Protein AF-A0A2V9C4H8-F1 (afdb_monomer_lite)

pLDDT: mean 93.31, std 10.67, range [35.91, 98.88]

Structure (mmCIF, N/CA/C/O backbone):
data_AF-A0A2V9C4H8-F1
#
_entry.id   AF-A0A2V9C4H8-F1
#
loop_
_atom_site.group_PDB
_atom_site.id
_atom_site.type_symbol
_atom_site.label_atom_id
_atom_site.label_alt_id
_atom_site.label_comp_id
_atom_site.label_asym_id
_atom_site.label_entity_id
_atom_site.label_seq_id
_atom_site.pdbx_PDB_ins_code
_atom_site.Cartn_x
_atom_site.Cartn_y
_atom_site.Cartn_z
_atom_site.occupancy
_atom_site.B_iso_or_equiv
_atom_site.auth_seq_id
_atom_site.auth_comp_id
_atom_site.auth_asym_id
_atom_site.auth_atom_id
_atom_site.pdbx_PDB_model_num
ATOM 1 N N . MET A 1 1 ? 11.165 -14.295 26.964 1.00 35.91 1 MET A N 1
ATOM 2 C CA . MET A 1 1 ? 9.955 -13.444 26.893 1.00 35.91 1 MET A CA 1
ATOM 3 C C . MET A 1 1 ? 9.292 -13.669 25.547 1.00 35.91 1 MET A C 1
ATOM 5 O O . MET A 1 1 ? 9.814 -13.204 24.543 1.00 35.91 1 MET A O 1
ATOM 9 N N . GLY A 1 2 ? 8.219 -14.462 25.508 1.00 41.09 2 GLY A N 1
ATOM 10 C CA . GLY A 1 2 ? 7.452 -14.678 24.280 1.00 41.09 2 GLY A CA 1
ATOM 11 C C . GLY A 1 2 ? 6.786 -13.370 23.865 1.00 41.09 2 GLY A C 1
ATOM 12 O O . GLY A 1 2 ? 6.120 -12.737 24.679 1.00 41.09 2 GLY A O 1
ATOM 13 N N . LYS A 1 3 ? 7.020 -12.924 22.631 1.00 51.72 3 LYS A N 1
ATOM 14 C CA . LYS A 1 3 ? 6.389 -11.728 22.068 1.00 51.72 3 LYS A CA 1
ATOM 15 C C . LYS A 1 3 ? 4.892 -12.038 21.948 1.00 51.72 3 LYS A C 1
ATOM 17 O O . LYS A 1 3 ? 4.518 -12.836 21.094 1.00 51.72 3 LYS A O 1
ATOM 22 N N . THR A 1 4 ? 4.050 -11.487 22.825 1.00 55.41 4 THR A N 1
ATOM 23 C CA . THR A 1 4 ? 2.590 -11.599 22.688 1.00 55.41 4 THR A CA 1
ATOM 24 C C . THR A 1 4 ? 2.221 -11.101 21.295 1.00 55.41 4 THR A C 1
ATOM 26 O O . THR A 1 4 ? 2.579 -9.982 20.919 1.00 55.41 4 THR A O 1
ATOM 29 N N . MET A 1 5 ? 1.608 -11.967 20.490 1.00 68.88 5 MET A N 1
ATOM 30 C CA . MET A 1 5 ? 1.328 -11.690 19.086 1.00 68.88 5 MET A CA 1
ATOM 31 C C . MET A 1 5 ? 0.257 -10.597 19.006 1.00 68.88 5 MET A C 1
ATOM 33 O O . MET A 1 5 ? -0.912 -10.852 19.287 1.00 68.88 5 MET A O 1
ATOM 37 N N . ARG A 1 6 ? 0.671 -9.365 18.692 1.00 86.00 6 ARG A N 1
ATOM 38 C CA . ARG A 1 6 ? -0.241 -8.224 18.539 1.00 86.00 6 ARG A CA 1
ATOM 39 C C . ARG A 1 6 ? -0.955 -8.298 17.195 1.00 86.00 6 ARG A C 1
ATOM 41 O O . ARG A 1 6 ? -0.350 -8.661 16.186 1.00 86.00 6 ARG A O 1
ATOM 48 N N . VAL A 1 7 ? -2.233 -7.935 17.181 1.00 91.12 7 VAL A N 1
ATOM 49 C CA . VAL A 1 7 ? -3.044 -7.908 15.960 1.00 91.12 7 VAL A CA 1
ATOM 50 C C . VAL A 1 7 ? -2.622 -6.722 15.097 1.00 91.12 7 VAL A C 1
ATOM 52 O O . VAL A 1 7 ? -2.802 -5.573 15.490 1.00 91.12 7 VAL A O 1
ATOM 55 N N . GLU A 1 8 ? -2.089 -6.990 13.908 1.00 93.25 8 GLU A N 1
ATOM 56 C CA . GLU A 1 8 ? -1.758 -5.931 12.951 1.00 93.25 8 GLU A CA 1
ATOM 57 C C . GLU A 1 8 ? -3.034 -5.327 12.350 1.00 93.25 8 GLU A C 1
ATOM 59 O O . GLU A 1 8 ? -3.892 -6.057 11.845 1.00 93.25 8 GLU A O 1
ATOM 64 N N . LEU A 1 9 ? -3.164 -3.999 12.414 1.00 96.06 9 LEU A N 1
ATOM 65 C CA . LEU A 1 9 ? -4.329 -3.272 11.905 1.00 96.06 9 LEU A CA 1
ATOM 66 C C . LEU A 1 9 ? -4.108 -2.700 10.506 1.00 96.06 9 LEU A C 1
ATOM 68 O O . LEU A 1 9 ? -5.070 -2.568 9.746 1.00 96.06 9 LEU A O 1
ATOM 72 N N . LEU A 1 10 ? -2.86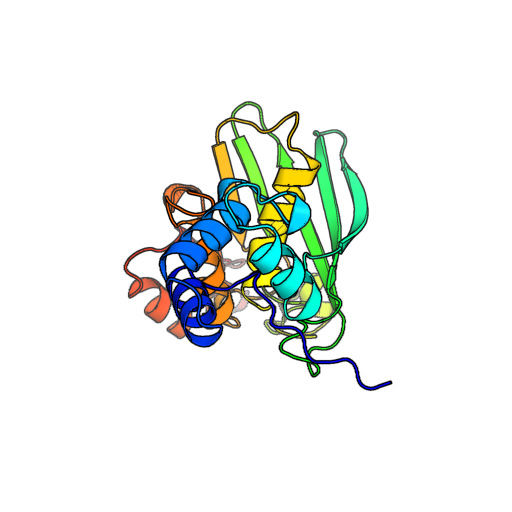7 -2.360 10.150 1.00 95.81 10 LEU A N 1
ATOM 73 C CA . LEU A 1 10 ? -2.562 -1.837 8.828 1.00 95.81 10 LEU A CA 1
ATOM 74 C C . LEU A 1 10 ? -2.749 -2.935 7.774 1.00 95.81 10 LEU A C 1
ATOM 76 O O . LEU A 1 10 ? -2.270 -4.056 7.920 1.00 95.81 10 LEU A O 1
ATOM 80 N N . GLY A 1 11 ? -3.443 -2.611 6.687 1.00 95.69 11 GLY A N 1
ATOM 81 C CA . GLY A 1 11 ? -3.797 -3.575 5.645 1.00 95.69 11 GLY A CA 1
ATOM 82 C C . GLY A 1 11 ? -5.172 -4.218 5.829 1.00 95.69 11 GLY A C 1
ATOM 83 O O . GLY A 1 11 ? -5.635 -4.884 4.908 1.00 95.69 11 GLY A O 1
ATOM 84 N N . LYS A 1 12 ? -5.846 -4.005 6.968 1.00 97.19 12 LYS A N 1
ATOM 85 C CA . LYS A 1 12 ? -7.221 -4.475 7.180 1.00 97.19 12 LYS A CA 1
ATOM 86 C C . LYS A 1 12 ? -8.239 -3.557 6.519 1.00 97.19 12 LYS A C 1
ATOM 88 O O . LYS A 1 12 ? -8.146 -2.330 6.618 1.00 97.19 12 LYS A O 1
ATOM 93 N N . SER A 1 13 ? -9.239 -4.168 5.896 1.00 97.00 13 SER A N 1
ATOM 94 C CA . SER A 1 13 ? -10.440 -3.509 5.389 1.00 97.00 13 SER A CA 1
ATOM 95 C C . SER A 1 13 ? -11.311 -2.955 6.521 1.00 97.00 13 SER A C 1
ATOM 97 O O . SER A 1 13 ? -11.206 -3.352 7.687 1.00 97.00 13 SER A O 1
ATOM 99 N N . GLY A 1 14 ? -12.231 -2.051 6.177 1.00 96.75 14 GLY A N 1
ATOM 100 C CA . GLY A 1 14 ? -13.204 -1.540 7.139 1.00 96.75 14 GLY A CA 1
ATOM 101 C C . GLY A 1 14 ? -14.086 -2.648 7.724 1.00 96.75 14 GLY A C 1
ATOM 102 O O . GLY A 1 14 ? -14.463 -2.576 8.888 1.00 96.75 14 GLY A O 1
ATOM 103 N N . GLU A 1 15 ? -14.405 -3.689 6.953 1.00 97.50 15 GLU A N 1
ATOM 104 C CA . GLU A 1 15 ? -15.170 -4.849 7.430 1.00 97.50 15 GLU A CA 1
ATOM 105 C C . GLU A 1 15 ? -14.384 -5.669 8.455 1.00 97.50 15 GLU A C 1
ATOM 107 O O . GLU A 1 15 ? -14.899 -5.943 9.539 1.00 97.50 15 GLU A O 1
ATOM 112 N N . GLU A 1 16 ? -13.114 -5.968 8.175 1.00 97.75 16 GLU A N 1
ATOM 113 C CA . GLU A 1 16 ? -12.240 -6.674 9.116 1.00 97.75 16 GLU A CA 1
ATOM 114 C C . GLU A 1 16 ? -12.047 -5.898 10.421 1.00 97.75 16 GLU A C 1
ATOM 116 O O . GLU A 1 16 ? -12.061 -6.493 11.497 1.00 97.75 16 GLU A O 1
ATOM 121 N N . LEU A 1 17 ? -11.900 -4.570 10.357 1.00 98.06 17 LEU A N 1
ATOM 122 C CA . LEU A 1 17 ? -11.774 -3.742 11.559 1.00 98.06 17 LEU A CA 1
ATOM 123 C C . LEU A 1 17 ? -13.082 -3.679 12.358 1.00 98.06 17 LEU A C 1
ATOM 125 O O . LEU A 1 17 ? -13.044 -3.688 13.588 1.00 98.06 17 LEU A O 1
ATOM 129 N N . ARG A 1 18 ? -14.248 -3.652 11.697 1.00 98.31 18 ARG A N 1
ATOM 130 C CA . ARG A 1 18 ? -15.552 -3.750 12.381 1.00 98.31 18 ARG A CA 1
ATOM 131 C C . ARG A 1 18 ? -15.703 -5.098 13.082 1.00 98.31 18 ARG A C 1
ATOM 133 O O . ARG A 1 18 ? -16.090 -5.124 14.249 1.00 98.31 18 ARG A O 1
ATOM 140 N N . ALA A 1 19 ? -15.366 -6.190 12.396 1.00 98.06 19 ALA A N 1
ATOM 141 C CA . ALA A 1 19 ? -15.400 -7.537 12.958 1.00 98.06 19 ALA A CA 1
ATOM 142 C C . ALA A 1 19 ? -14.436 -7.678 14.146 1.00 98.06 19 ALA A C 1
ATOM 144 O O . ALA A 1 19 ? -14.819 -8.214 15.187 1.00 98.06 19 ALA A O 1
ATOM 145 N N . LEU A 1 20 ? -13.227 -7.116 14.036 1.00 96.81 20 LEU A N 1
ATOM 146 C CA . LEU A 1 20 ? -12.265 -7.077 15.134 1.00 96.81 20 LEU A CA 1
ATOM 147 C C . LEU A 1 20 ? -12.852 -6.363 16.356 1.00 96.81 20 LEU A C 1
ATOM 149 O O . LEU A 1 20 ? -12.791 -6.907 17.452 1.00 96.81 20 LEU A O 1
ATOM 153 N N . MET A 1 21 ? -13.477 -5.194 16.189 1.00 97.38 21 MET A N 1
ATOM 154 C CA . MET A 1 21 ? -14.079 -4.486 17.326 1.00 97.38 21 MET A CA 1
ATOM 155 C C . MET A 1 21 ? -15.180 -5.305 18.000 1.00 97.38 21 MET A C 1
ATOM 157 O O . MET A 1 21 ? -15.188 -5.409 19.224 1.00 97.38 21 MET A O 1
ATOM 161 N N . VAL A 1 22 ? -16.045 -5.963 17.224 1.00 97.75 22 VAL A N 1
ATOM 162 C CA . VAL A 1 22 ? -17.068 -6.865 17.780 1.00 97.75 22 VAL A CA 1
ATOM 163 C C . VAL A 1 22 ? -16.427 -8.008 18.572 1.00 97.75 22 VAL A C 1
ATOM 165 O O . VAL A 1 22 ? -16.872 -8.295 19.681 1.00 97.75 22 VAL A O 1
ATOM 168 N N . SER A 1 23 ? -15.348 -8.613 18.064 1.00 95.50 23 SER A N 1
ATOM 169 C CA . SER A 1 23 ? -14.631 -9.689 18.769 1.00 95.50 23 SER A CA 1
ATOM 170 C C . SER A 1 23 ? -13.993 -9.238 20.090 1.00 95.50 23 SER A C 1
ATOM 172 O O . SER A 1 23 ? -13.822 -10.039 21.004 1.00 95.50 23 SER A O 1
ATOM 174 N N . LEU A 1 24 ? -13.693 -7.942 20.218 1.00 93.19 24 LEU A N 1
ATOM 175 C CA . LEU A 1 24 ? -13.182 -7.333 21.442 1.00 93.19 24 LEU A CA 1
ATOM 176 C C . LEU A 1 24 ? -14.313 -6.887 22.393 1.00 93.19 24 LEU A C 1
ATOM 178 O O . LEU A 1 24 ? -14.022 -6.362 23.464 1.00 93.19 24 LEU A O 1
ATOM 182 N N . GLY A 1 25 ? -15.589 -7.090 22.051 1.00 95.56 25 GLY A N 1
ATOM 183 C CA . GLY A 1 25 ? -16.733 -6.625 22.848 1.00 95.56 25 GLY A CA 1
ATOM 184 C C . GLY A 1 25 ? -17.071 -5.142 22.653 1.00 95.56 25 GLY A C 1
ATOM 185 O O . GLY A 1 25 ? -17.869 -4.581 23.402 1.00 95.56 25 GLY A O 1
ATOM 186 N N . GLU A 1 26 ? -16.484 -4.500 21.644 1.00 96.81 26 GLU A N 1
ATOM 187 C CA . GLU A 1 26 ? -16.752 -3.112 21.274 1.00 96.81 26 GLU A CA 1
ATOM 188 C C . GLU A 1 26 ? -17.852 -3.009 20.210 1.00 96.81 26 GLU A C 1
ATOM 190 O O . GLU A 1 26 ? -18.179 -3.952 19.485 1.00 96.81 26 GLU A O 1
ATOM 195 N N . ARG A 1 27 ? -18.434 -1.814 20.068 1.00 97.25 27 ARG A N 1
ATOM 196 C CA . ARG A 1 27 ? -19.422 -1.553 19.010 1.00 97.25 27 ARG A CA 1
ATOM 197 C C . ARG A 1 27 ? -18.744 -1.559 17.637 1.00 97.25 27 ARG A C 1
ATOM 199 O O . ARG A 1 27 ? -17.741 -0.876 17.443 1.00 97.25 27 ARG A O 1
ATOM 206 N N . ALA A 1 28 ? -19.360 -2.216 16.652 1.00 97.12 28 ALA A N 1
ATOM 207 C CA . ALA A 1 28 ? -18.814 -2.352 15.297 1.00 97.12 28 ALA A CA 1
ATOM 208 C C . ALA A 1 28 ? -18.361 -1.019 14.670 1.00 97.12 28 ALA A C 1
ATOM 210 O O . ALA A 1 28 ? -17.305 -0.964 14.048 1.00 97.12 28 ALA A O 1
ATOM 211 N N . TYR A 1 29 ? -19.098 0.083 14.873 1.00 96.62 29 TYR A N 1
ATOM 212 C CA . TYR A 1 29 ? -18.745 1.391 14.301 1.00 96.62 29 TYR A CA 1
ATOM 213 C C . TYR A 1 29 ? -17.369 1.918 14.752 1.00 96.62 29 TYR A C 1
ATOM 215 O O . TYR A 1 29 ? -16.770 2.718 14.034 1.00 96.62 29 TYR A O 1
ATOM 223 N N . ARG A 1 30 ? -16.825 1.452 15.889 1.00 97.25 30 ARG A N 1
ATOM 224 C CA . ARG A 1 30 ? -15.452 1.773 16.315 1.00 97.25 30 ARG A CA 1
ATOM 225 C C . ARG A 1 30 ? -14.420 1.302 15.288 1.00 97.25 30 ARG A C 1
ATOM 227 O O . ARG A 1 30 ? -13.421 1.978 15.076 1.00 97.25 30 ARG A O 1
ATOM 234 N N . GLY A 1 31 ? -14.702 0.216 14.566 1.00 97.31 31 GLY A N 1
ATOM 235 C CA . GLY A 1 31 ? -13.841 -0.271 13.489 1.00 97.31 31 GLY A CA 1
ATOM 236 C C . GLY A 1 31 ? -13.790 0.700 12.312 1.00 97.31 31 GLY A C 1
ATOM 237 O O . GLY A 1 31 ? -12.727 0.917 11.742 1.00 97.31 31 GLY A O 1
ATOM 238 N N . ALA A 1 32 ? -14.910 1.362 12.004 1.00 96.69 32 ALA A N 1
ATOM 239 C CA . ALA A 1 32 ? -14.950 2.412 10.987 1.00 96.69 32 ALA A CA 1
ATOM 240 C C . ALA A 1 32 ? -14.173 3.668 11.420 1.00 96.69 32 ALA A C 1
ATOM 242 O O . ALA A 1 32 ? -13.530 4.302 10.591 1.00 96.69 32 ALA A O 1
ATOM 243 N N . GLN A 1 33 ? -14.182 4.002 12.715 1.00 97.12 33 GLN A N 1
ATOM 244 C CA . GLN A 1 33 ? -13.376 5.105 13.249 1.00 97.12 33 GLN A CA 1
ATOM 245 C C . GLN A 1 33 ? -11.875 4.820 13.148 1.00 97.12 33 GLN A C 1
ATOM 247 O O . GLN A 1 33 ? -11.125 5.699 12.733 1.00 97.12 33 GLN A O 1
ATOM 252 N N . ILE A 1 34 ? -11.452 3.592 13.471 1.00 97.56 34 ILE A N 1
ATOM 253 C CA . ILE A 1 34 ? -10.060 3.152 13.294 1.00 97.56 34 ILE A CA 1
ATOM 254 C C . ILE A 1 34 ? -9.684 3.191 11.810 1.00 97.56 34 ILE A C 1
ATOM 256 O O . ILE A 1 34 ? -8.644 3.737 11.463 1.00 97.56 34 ILE A O 1
ATOM 260 N N . TYR A 1 35 ? -10.543 2.667 10.931 1.00 98.06 35 TYR A N 1
ATOM 261 C CA . TYR A 1 35 ? -10.319 2.683 9.484 1.00 98.06 35 TYR A CA 1
ATOM 262 C C . TYR A 1 35 ? -10.095 4.108 8.956 1.00 98.06 35 TYR A C 1
ATOM 264 O O . TYR A 1 35 ? -9.101 4.378 8.283 1.00 98.06 35 TYR A O 1
ATOM 272 N N . HIS A 1 36 ? -10.986 5.035 9.316 1.00 97.00 36 HIS A N 1
ATOM 273 C CA . HIS A 1 36 ? -10.881 6.437 8.920 1.00 97.00 36 HIS A CA 1
ATOM 274 C C . HIS A 1 36 ? -9.596 7.089 9.454 1.00 97.00 36 HIS A C 1
ATOM 276 O O . HIS A 1 36 ? -8.876 7.745 8.701 1.00 97.00 36 HIS A O 1
ATOM 282 N N . ALA A 1 37 ? -9.263 6.853 10.727 1.00 97.06 37 ALA A N 1
ATOM 283 C CA . ALA A 1 37 ? -8.046 7.383 11.332 1.00 97.06 37 ALA A CA 1
ATOM 284 C C . ALA A 1 37 ? -6.780 6.880 10.618 1.00 97.06 37 ALA A C 1
ATOM 286 O O . ALA A 1 37 ? -5.882 7.669 10.326 1.00 97.06 37 ALA A O 1
ATOM 287 N N . LEU A 1 38 ? -6.718 5.587 10.286 1.00 97.25 38 LEU A N 1
ATOM 288 C CA . LEU A 1 38 ? -5.565 4.981 9.618 1.00 97.25 38 LEU A CA 1
ATOM 289 C C . LEU A 1 38 ? -5.365 5.506 8.194 1.00 97.25 38 LEU A C 1
ATOM 291 O O . LEU A 1 38 ? -4.251 5.879 7.828 1.00 97.25 38 LEU A O 1
ATOM 295 N N . TYR A 1 39 ? -6.423 5.508 7.384 1.00 97.88 39 TYR A N 1
ATOM 296 C CA . TYR A 1 39 ? -6.281 5.676 5.936 1.00 97.88 39 TYR A CA 1
ATOM 297 C C . TYR A 1 39 ? -6.619 7.089 5.451 1.00 97.88 39 TYR A C 1
ATOM 299 O O . TYR A 1 39 ? -5.888 7.624 4.620 1.00 97.88 39 TYR A O 1
ATOM 307 N N . ALA A 1 40 ? -7.661 7.724 5.994 1.00 95.12 40 ALA A N 1
ATOM 308 C CA . ALA A 1 40 ? -8.037 9.082 5.600 1.00 95.12 40 ALA A CA 1
ATOM 309 C C . ALA A 1 40 ? -7.190 10.133 6.335 1.00 95.12 40 ALA A C 1
ATOM 311 O O . ALA A 1 40 ? -6.608 11.027 5.717 1.00 95.12 40 ALA A O 1
ATOM 312 N N . GLU A 1 41 ? -7.071 10.004 7.660 1.00 95.56 41 GLU A N 1
ATOM 313 C CA . GLU A 1 41 ? -6.354 10.983 8.491 1.00 95.56 41 GLU A CA 1
ATOM 314 C C . GLU A 1 41 ? -4.839 10.716 8.574 1.00 95.56 41 GLU A C 1
ATOM 316 O O . GLU A 1 41 ? -4.073 11.632 8.900 1.00 95.56 41 GLU A O 1
ATOM 321 N N . ARG A 1 42 ? -4.402 9.488 8.245 1.00 96.25 42 ARG A N 1
ATOM 322 C CA . ARG A 1 42 ? -3.012 9.005 8.372 1.00 96.25 42 ARG A CA 1
ATOM 323 C C . ARG A 1 42 ? -2.480 9.103 9.806 1.00 96.25 42 ARG A C 1
ATOM 325 O O . ARG A 1 42 ? -1.389 9.611 10.054 1.00 96.25 42 ARG A O 1
ATOM 332 N N . ARG A 1 43 ? -3.273 8.634 10.770 1.00 96.12 43 ARG A N 1
ATOM 333 C CA . ARG A 1 43 ? -2.907 8.537 12.188 1.00 96.12 43 ARG A CA 1
ATOM 334 C C . ARG A 1 43 ? -2.439 7.127 12.513 1.00 96.12 43 ARG A C 1
ATOM 336 O O . ARG A 1 43 ? -3.208 6.176 12.423 1.00 96.12 43 ARG A O 1
ATOM 343 N N . PHE A 1 44 ? -1.187 7.014 12.943 1.00 95.44 44 PHE A N 1
ATOM 344 C CA . PHE A 1 44 ? -0.532 5.725 13.210 1.00 95.44 44 PHE A CA 1
ATOM 345 C C . PHE A 1 44 ? -0.208 5.498 14.689 1.00 95.44 44 PHE A C 1
ATOM 347 O O . PHE A 1 44 ? 0.373 4.480 15.050 1.00 95.44 44 PHE A O 1
ATOM 354 N N . ASP A 1 45 ? -0.611 6.435 15.545 1.00 95.31 45 ASP A N 1
ATOM 355 C CA . ASP A 1 45 ? -0.532 6.325 16.995 1.00 95.31 45 ASP A CA 1
ATOM 356 C C . ASP A 1 45 ? -1.950 6.337 17.576 1.00 95.31 45 ASP A C 1
ATOM 358 O O . ASP A 1 45 ? -2.695 7.311 17.411 1.00 95.31 45 ASP A O 1
ATOM 362 N N . PHE A 1 46 ? -2.315 5.265 18.284 1.00 95.75 46 PHE A N 1
ATOM 363 C CA . PHE A 1 46 ? -3.608 5.136 18.954 1.00 95.75 46 PHE A CA 1
ATOM 364 C C . PHE A 1 46 ? -3.907 6.303 19.893 1.00 95.75 46 PHE A C 1
ATOM 366 O O . PHE A 1 46 ? -5.069 6.689 20.019 1.00 95.75 46 PHE A O 1
ATOM 373 N N . THR A 1 47 ? -2.895 6.904 20.528 1.00 93.19 47 THR A N 1
ATOM 374 C CA . THR A 1 47 ? -3.099 8.033 21.445 1.00 93.19 47 THR A CA 1
ATOM 375 C C . THR A 1 47 ? -3.706 9.247 20.735 1.00 93.19 47 THR A C 1
ATOM 377 O O . THR A 1 47 ? -4.486 9.979 21.346 1.00 93.19 47 THR A O 1
ATOM 380 N N . THR A 1 48 ? -3.452 9.401 19.434 1.00 93.62 48 THR A N 1
ATOM 381 C CA . THR A 1 48 ? -3.926 10.524 18.611 1.00 93.62 48 THR A CA 1
ATOM 382 C C . THR A 1 48 ? -5.345 10.335 18.057 1.00 93.62 48 THR A C 1
ATOM 384 O O . THR A 1 48 ? -5.923 11.270 17.504 1.00 93.62 48 THR A O 1
ATOM 387 N N . MET A 1 49 ? -5.950 9.155 18.237 1.00 95.56 49 MET A N 1
ATOM 388 C CA . MET A 1 49 ? -7.305 8.836 17.769 1.00 95.56 49 MET A CA 1
ATOM 389 C C . MET A 1 49 ? -8.364 9.306 18.780 1.00 95.56 49 MET A C 1
ATOM 391 O O . MET A 1 49 ? -8.980 8.508 19.486 1.00 95.56 49 MET A O 1
ATOM 395 N N . SER A 1 50 ? -8.559 10.623 18.895 1.00 91.25 50 SER A N 1
ATOM 396 C CA . SER A 1 50 ? -9.407 11.253 19.928 1.00 91.25 50 SER A CA 1
ATOM 397 C C . SER A 1 50 ? -10.893 10.871 19.873 1.00 91.25 50 SER A C 1
ATOM 399 O O . SER A 1 50 ? -11.606 11.017 20.864 1.00 91.25 50 SER A O 1
ATOM 401 N N . ASN A 1 51 ? -11.362 10.342 18.742 1.00 91.19 51 ASN A N 1
ATOM 402 C CA . ASN A 1 51 ? -12.713 9.808 18.573 1.00 91.19 51 ASN A CA 1
ATOM 403 C C . ASN A 1 51 ? -12.920 8.431 19.243 1.00 91.19 51 ASN A C 1
ATOM 405 O O . ASN A 1 51 ? -14.063 7.967 19.332 1.00 91.19 51 ASN A O 1
ATOM 409 N N . LEU A 1 52 ? -11.852 7.792 19.741 1.00 95.19 52 LEU A N 1
ATOM 410 C CA . LEU A 1 52 ? -11.889 6.542 20.501 1.00 95.19 52 LEU A CA 1
ATOM 411 C C . LEU A 1 52 ? -11.820 6.799 22.023 1.00 95.19 52 LEU A C 1
ATOM 413 O O . LEU A 1 52 ? -11.006 7.610 22.481 1.00 95.19 52 LEU A O 1
ATOM 417 N N . PRO A 1 53 ? -12.610 6.077 22.846 1.00 95.38 53 PRO A N 1
ATOM 418 C CA . PRO A 1 53 ? -12.517 6.159 24.302 1.00 95.38 53 PRO A CA 1
ATOM 419 C C . PRO A 1 53 ? -11.103 5.851 24.807 1.00 95.38 53 PRO A C 1
ATOM 421 O O . PRO A 1 53 ? -10.398 5.018 24.238 1.00 95.38 53 PRO A O 1
ATOM 424 N N . ALA A 1 54 ? -10.693 6.482 25.912 1.00 95.75 54 ALA A N 1
ATOM 425 C CA . ALA A 1 54 ? -9.360 6.280 26.492 1.00 95.75 54 ALA A CA 1
ATOM 426 C C . ALA A 1 54 ? -9.071 4.803 26.822 1.00 95.75 54 ALA A C 1
ATOM 428 O O . ALA A 1 54 ? -7.986 4.314 26.514 1.00 95.75 54 ALA A O 1
ATOM 429 N N . ALA A 1 55 ? -10.061 4.082 27.361 1.00 95.56 55 ALA A N 1
ATOM 430 C CA . ALA A 1 55 ? -9.947 2.652 27.651 1.00 95.56 55 ALA A CA 1
ATOM 431 C C . ALA A 1 55 ? -9.671 1.817 26.386 1.00 95.56 55 ALA A C 1
ATOM 433 O O . ALA A 1 55 ? -8.797 0.953 26.395 1.00 95.56 55 ALA A O 1
ATOM 434 N N . LEU A 1 56 ? -10.350 2.125 25.274 1.00 95.75 56 LEU A N 1
ATOM 435 C CA . LEU A 1 56 ? -10.141 1.435 24.001 1.00 95.75 56 LEU A CA 1
ATOM 436 C C . LEU A 1 56 ? -8.758 1.741 23.412 1.00 95.75 56 LEU A C 1
ATOM 438 O O . LEU A 1 56 ? -8.075 0.826 22.962 1.00 95.75 56 LEU A O 1
ATOM 442 N N . ARG A 1 57 ? -8.302 3.001 23.463 1.00 96.50 57 ARG A N 1
ATOM 443 C CA . ARG A 1 57 ? -6.943 3.370 23.021 1.00 96.50 57 ARG A CA 1
ATOM 444 C C . ARG A 1 57 ? -5.865 2.609 23.798 1.00 96.50 57 ARG A C 1
ATOM 446 O O . ARG A 1 57 ? -4.940 2.082 23.188 1.00 96.50 57 ARG A O 1
ATOM 453 N N . ALA A 1 58 ? -6.008 2.515 25.122 1.00 95.00 58 ALA A N 1
ATOM 454 C CA . ALA A 1 58 ? -5.079 1.774 25.975 1.00 95.00 58 ALA A CA 1
ATOM 455 C C . ALA A 1 58 ? -5.062 0.275 25.640 1.00 95.00 58 ALA A C 1
ATOM 457 O O . ALA A 1 58 ? -3.993 -0.320 25.517 1.00 95.00 58 ALA A O 1
ATOM 458 N N . ARG A 1 59 ? -6.240 -0.321 25.420 1.00 94.88 59 ARG A N 1
ATOM 459 C CA . ARG A 1 59 ? -6.355 -1.726 25.021 1.00 94.88 59 ARG A CA 1
ATOM 460 C C . ARG A 1 59 ? -5.710 -1.999 23.663 1.00 94.88 59 ARG A C 1
ATOM 462 O O . ARG A 1 59 ? -4.926 -2.934 23.539 1.00 94.88 59 ARG A O 1
ATOM 469 N N . LEU A 1 60 ? -5.983 -1.162 22.660 1.00 95.44 60 LEU A N 1
ATOM 470 C CA . LEU A 1 60 ? -5.378 -1.288 21.331 1.00 95.44 60 LEU A CA 1
ATOM 471 C C . LEU A 1 60 ? -3.852 -1.158 21.382 1.00 95.44 60 LEU A C 1
ATOM 473 O O . LEU A 1 60 ? -3.163 -1.920 20.715 1.00 95.44 60 LEU A O 1
ATOM 477 N N . ALA A 1 61 ? -3.309 -0.265 22.213 1.00 93.50 61 ALA A N 1
ATOM 478 C CA . ALA A 1 61 ? -1.862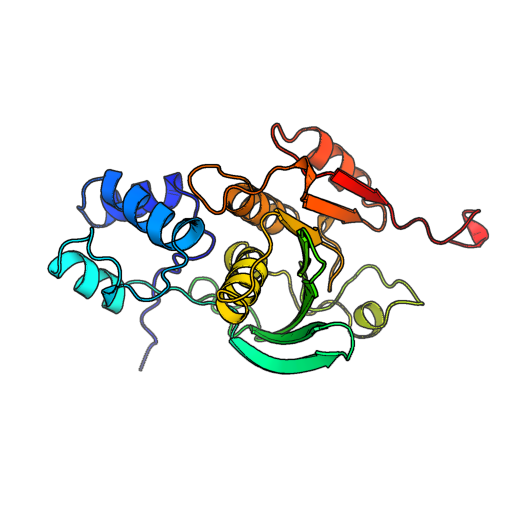 -0.144 22.388 1.00 93.50 61 ALA A CA 1
ATOM 479 C C . ALA A 1 61 ? -1.210 -1.423 22.958 1.00 93.50 61 ALA A C 1
ATOM 481 O O . ALA A 1 61 ? -0.058 -1.726 22.629 1.00 93.50 61 ALA A O 1
ATOM 482 N N . ALA A 1 62 ? -1.944 -2.180 23.782 1.00 92.38 62 ALA A N 1
ATOM 483 C CA . ALA A 1 62 ? -1.485 -3.441 24.359 1.00 92.38 62 ALA A CA 1
ATOM 484 C C . ALA A 1 62 ? -1.665 -4.641 23.407 1.00 92.38 62 ALA A C 1
ATOM 486 O O . ALA A 1 62 ? -0.768 -5.477 23.295 1.00 92.38 62 ALA A O 1
ATOM 487 N N . GLU A 1 63 ? -2.804 -4.726 22.717 1.00 92.75 63 GLU A N 1
ATOM 488 C CA . GLU A 1 63 ? -3.231 -5.926 21.977 1.00 92.75 63 GLU A CA 1
ATOM 489 C C . GLU A 1 63 ? -3.022 -5.832 20.455 1.00 92.75 63 GLU A C 1
ATOM 491 O O . GLU A 1 63 ? -3.009 -6.855 19.769 1.00 92.75 63 GLU A O 1
ATOM 496 N N . ALA A 1 64 ? -2.833 -4.629 19.907 1.00 94.00 64 ALA A N 1
ATOM 497 C CA . ALA A 1 64 ? -2.746 -4.381 18.471 1.00 94.00 64 ALA A CA 1
ATOM 498 C C . ALA A 1 64 ? -1.478 -3.605 18.074 1.00 94.00 64 ALA A C 1
ATOM 500 O O . ALA A 1 64 ? -0.776 -3.016 18.899 1.00 94.00 64 ALA A O 1
ATOM 501 N N . SER A 1 65 ? -1.162 -3.625 16.781 1.00 93.38 65 SER A N 1
ATOM 502 C CA . SER A 1 65 ? -0.062 -2.869 16.185 1.00 93.38 65 SER A CA 1
ATOM 503 C C . SER A 1 65 ? -0.493 -2.162 14.906 1.00 93.38 65 SER A C 1
ATOM 505 O O . SER A 1 65 ? -1.401 -2.606 14.207 1.00 93.38 65 SER A O 1
ATOM 507 N N . ILE A 1 66 ? 0.185 -1.051 14.620 1.00 94.44 66 ILE A N 1
ATOM 508 C CA . ILE A 1 66 ? 0.161 -0.363 13.331 1.00 94.44 66 ILE A CA 1
ATOM 509 C C . ILE A 1 66 ? 1.614 -0.308 12.870 1.00 94.44 66 ILE A C 1
ATOM 511 O O . ILE A 1 66 ? 2.396 0.505 13.365 1.00 94.44 66 ILE A O 1
ATOM 515 N N . THR A 1 67 ? 1.997 -1.212 11.974 1.00 92.88 67 THR A N 1
ATOM 516 C CA . THR A 1 67 ? 3.399 -1.368 11.564 1.00 92.88 67 THR A CA 1
ATOM 517 C C . THR A 1 67 ? 3.606 -0.809 10.161 1.00 92.88 67 THR A C 1
ATOM 519 O O . THR A 1 67 ? 3.315 -1.470 9.166 1.00 92.88 67 THR A O 1
ATOM 522 N N . LEU A 1 68 ? 4.120 0.419 10.071 1.00 94.81 68 LEU A N 1
ATOM 523 C CA . LEU A 1 68 ? 4.501 1.033 8.798 1.00 94.81 68 LEU A CA 1
ATOM 524 C C . LEU A 1 68 ? 5.884 0.553 8.325 1.00 94.81 68 LEU A C 1
ATOM 526 O O . LEU A 1 68 ? 6.755 0.290 9.159 1.00 94.81 68 LEU A O 1
ATOM 530 N N . PRO A 1 69 ? 6.141 0.534 7.001 1.00 96.19 69 PRO A N 1
ATOM 531 C CA . PRO A 1 69 ? 7.499 0.456 6.475 1.00 96.19 69 PRO A CA 1
ATOM 532 C C . PRO A 1 69 ? 8.377 1.567 7.065 1.00 96.19 69 PRO A C 1
ATOM 534 O O . PRO A 1 69 ? 8.033 2.750 7.005 1.00 96.19 69 PRO A O 1
ATOM 537 N N . ARG A 1 70 ? 9.531 1.208 7.631 1.00 96.81 70 ARG A N 1
ATOM 538 C CA . ARG A 1 70 ? 10.410 2.176 8.292 1.00 96.81 70 ARG A CA 1
ATOM 539 C C . ARG A 1 70 ? 11.384 2.781 7.292 1.00 96.81 70 ARG A C 1
ATOM 541 O O . ARG A 1 70 ? 12.159 2.058 6.671 1.00 96.81 70 ARG A O 1
ATOM 548 N N . ILE A 1 71 ? 11.414 4.109 7.181 1.00 98.06 71 ILE A N 1
ATOM 549 C CA . ILE A 1 71 ? 12.417 4.796 6.359 1.00 98.06 71 ILE A CA 1
ATOM 550 C C . ILE A 1 71 ? 13.800 4.598 6.984 1.00 98.06 71 ILE A C 1
ATOM 552 O O . ILE A 1 71 ? 14.072 5.078 8.083 1.00 98.06 71 ILE A O 1
ATOM 556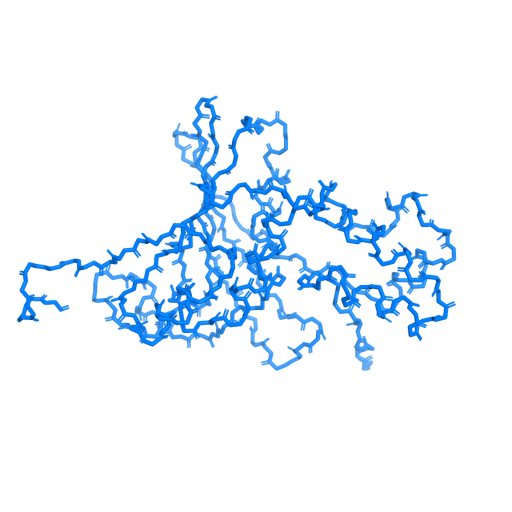 N N . THR A 1 72 ? 14.684 3.904 6.272 1.00 98.12 72 THR A N 1
ATOM 557 C CA . THR A 1 72 ? 16.088 3.735 6.676 1.00 98.12 72 THR A CA 1
ATOM 558 C C . THR A 1 72 ? 16.991 4.778 6.038 1.00 98.12 72 THR A C 1
ATOM 560 O O . THR A 1 72 ? 17.920 5.257 6.684 1.00 98.12 72 THR A O 1
ATOM 563 N N . LYS A 1 73 ? 16.718 5.151 4.782 1.00 98.38 73 LYS A N 1
ATOM 564 C CA . LYS A 1 73 ? 17.451 6.184 4.044 1.00 98.38 73 LYS A CA 1
ATOM 565 C C . LYS A 1 73 ? 16.513 6.962 3.127 1.00 98.38 73 LYS A C 1
ATOM 567 O O . LYS A 1 73 ? 15.547 6.404 2.603 1.00 98.38 73 LYS A O 1
ATOM 572 N N . ARG A 1 74 ? 16.840 8.239 2.918 1.00 98.62 74 ARG A N 1
ATOM 573 C CA . ARG A 1 74 ? 16.237 9.126 1.916 1.00 98.62 74 ARG A CA 1
ATOM 574 C C . ARG A 1 74 ? 17.327 9.563 0.945 1.00 98.62 74 ARG A C 1
ATOM 576 O O . ARG A 1 74 ? 18.404 9.963 1.378 1.00 98.62 74 ARG A O 1
ATOM 583 N N . TYR A 1 75 ? 17.038 9.493 -0.345 1.00 98.38 75 TYR A N 1
ATOM 584 C CA . TYR A 1 75 ? 17.904 9.975 -1.414 1.00 98.38 75 TYR A CA 1
ATOM 585 C C . TYR A 1 75 ? 17.160 11.084 -2.151 1.00 98.38 75 TYR A C 1
ATOM 587 O O . TYR A 1 75 ? 16.152 10.817 -2.806 1.00 98.38 75 TYR A O 1
ATOM 595 N N . HIS A 1 76 ? 17.631 12.320 -2.005 1.00 98.25 76 HIS A N 1
ATOM 596 C CA . HIS A 1 76 ? 17.019 13.494 -2.621 1.00 98.25 76 HIS A CA 1
ATOM 597 C C . HIS A 1 76 ? 17.640 13.761 -3.994 1.00 98.25 76 HIS A C 1
ATOM 599 O O . HIS A 1 76 ? 18.863 13.782 -4.129 1.00 98.25 76 HIS A O 1
ATOM 605 N N . SER A 1 77 ? 16.786 13.969 -4.991 1.00 98.06 77 SER A N 1
ATOM 606 C CA . SER A 1 77 ? 17.151 14.423 -6.332 1.00 98.06 77 SER A CA 1
ATOM 607 C C . SER A 1 77 ? 17.032 15.948 -6.438 1.00 98.06 77 SER A C 1
ATOM 609 O O . SER A 1 77 ? 16.332 16.588 -5.649 1.00 98.06 77 SER A O 1
ATOM 611 N N . THR A 1 78 ? 17.695 16.539 -7.432 1.00 97.56 78 THR A N 1
ATOM 612 C CA . THR A 1 78 ? 17.628 17.981 -7.725 1.00 97.56 78 THR A CA 1
ATOM 613 C C . THR A 1 78 ? 16.269 18.418 -8.274 1.00 97.56 78 THR A C 1
ATOM 615 O O . THR A 1 78 ? 15.897 19.576 -8.110 1.00 97.56 78 THR A O 1
ATOM 618 N N . ASP A 1 79 ? 15.504 17.500 -8.869 1.00 96.50 79 ASP A N 1
ATOM 619 C CA . ASP A 1 79 ? 14.133 17.728 -9.354 1.00 96.50 79 ASP A CA 1
ATOM 620 C C . ASP A 1 79 ? 13.064 17.645 -8.245 1.00 96.50 79 ASP A C 1
ATOM 622 O O . ASP A 1 79 ? 11.869 17.761 -8.506 1.00 96.50 79 ASP A O 1
ATOM 626 N N . GLY A 1 80 ? 13.486 17.448 -6.992 1.00 96.62 80 GLY A N 1
ATOM 627 C CA . GLY A 1 80 ? 12.602 17.313 -5.838 1.00 96.62 80 GLY A CA 1
ATOM 628 C C . GLY A 1 80 ? 12.116 15.887 -5.575 1.00 96.62 80 GLY A C 1
ATOM 629 O O . GLY A 1 80 ? 11.503 15.657 -4.527 1.00 96.62 80 GLY A O 1
ATOM 630 N N . SER A 1 81 ? 12.412 14.925 -6.457 1.00 98.31 81 SER A N 1
ATOM 631 C CA . SER A 1 81 ? 12.111 13.514 -6.220 1.00 98.31 81 SER A CA 1
ATOM 632 C C . SER A 1 81 ? 12.852 12.993 -4.993 1.00 98.31 81 SER A C 1
ATOM 634 O O . SER A 1 81 ? 14.000 13.356 -4.720 1.00 98.31 81 SER A O 1
ATOM 636 N N . VAL A 1 82 ? 12.199 12.104 -4.250 1.00 98.62 82 VAL A N 1
ATOM 637 C CA . VAL A 1 82 ? 12.779 11.436 -3.087 1.00 98.62 82 VAL A CA 1
ATOM 638 C C . VAL A 1 82 ? 12.634 9.939 -3.263 1.00 98.62 82 VAL A C 1
ATOM 640 O O . VAL A 1 82 ? 11.525 9.412 -3.346 1.00 98.62 82 VAL A O 1
ATOM 643 N N . ARG A 1 83 ? 13.764 9.237 -3.293 1.00 98.69 83 ARG A N 1
ATOM 644 C CA . ARG A 1 83 ? 13.792 7.779 -3.224 1.00 98.69 83 ARG A CA 1
ATOM 645 C C . ARG A 1 83 ? 14.005 7.345 -1.781 1.00 98.69 83 ARG A C 1
ATOM 647 O O . ARG A 1 83 ? 14.949 7.775 -1.120 1.00 98.69 83 ARG A O 1
ATOM 654 N N . TYR A 1 84 ? 13.131 6.476 -1.305 1.00 98.75 84 TYR A N 1
ATOM 655 C CA . TYR A 1 84 ? 13.133 5.921 0.037 1.00 98.75 84 TYR A CA 1
ATOM 656 C C . TYR A 1 84 ? 13.644 4.488 0.006 1.00 98.75 84 TYR A C 1
ATOM 658 O O . TYR A 1 84 ? 13.147 3.677 -0.772 1.00 98.75 84 TYR A O 1
ATOM 666 N N . LEU A 1 85 ? 14.585 4.169 0.896 1.00 98.44 85 LEU A N 1
ATOM 667 C CA . LEU A 1 85 ? 14.882 2.787 1.261 1.00 98.44 85 LEU A CA 1
ATOM 668 C C . LEU A 1 85 ? 14.074 2.444 2.511 1.00 98.44 85 LEU A C 1
ATOM 670 O O . LEU A 1 85 ? 14.313 3.010 3.586 1.00 98.44 85 LEU A O 1
ATOM 674 N N . LEU A 1 86 ? 13.121 1.530 2.374 1.00 98.25 86 LEU A N 1
ATOM 675 C CA . LEU A 1 86 ? 12.202 1.153 3.440 1.00 98.25 86 LEU A CA 1
ATOM 676 C C . LEU A 1 86 ? 12.549 -0.236 3.972 1.00 98.25 86 LEU A C 1
ATOM 678 O O . LEU A 1 86 ? 12.622 -1.195 3.206 1.00 98.25 86 LEU A O 1
ATOM 682 N N . ALA A 1 87 ? 12.734 -0.342 5.285 1.00 96.50 87 ALA A N 1
ATOM 683 C CA . ALA A 1 87 ? 12.854 -1.618 5.973 1.00 96.50 87 ALA A CA 1
ATOM 684 C C . ALA A 1 87 ? 11.471 -2.159 6.337 1.00 96.50 87 ALA A C 1
ATOM 686 O O . ALA A 1 87 ? 10.610 -1.438 6.850 1.00 96.50 87 ALA A O 1
ATOM 687 N N . LEU A 1 88 ? 11.301 -3.455 6.102 1.00 93.31 88 LEU A N 1
ATOM 688 C CA . LEU A 1 88 ? 10.123 -4.229 6.443 1.00 93.31 88 LEU A CA 1
ATOM 689 C C . LEU A 1 88 ? 10.517 -5.245 7.508 1.00 93.31 88 LEU A C 1
ATOM 691 O O . LEU A 1 88 ? 11.238 -6.201 7.226 1.00 93.31 88 LEU A O 1
ATOM 695 N N . GLU A 1 89 ? 10.052 -5.039 8.733 1.00 78.00 89 GLU A N 1
ATOM 696 C CA . GLU A 1 89 ? 10.457 -5.851 9.890 1.00 78.00 89 GLU A CA 1
ATOM 697 C C . GLU A 1 89 ? 9.671 -7.179 10.000 1.00 78.00 89 GLU A C 1
ATOM 699 O O . GLU A 1 89 ? 9.928 -7.971 10.903 1.00 78.00 89 GLU A O 1
ATOM 704 N N . GLY A 1 90 ? 8.763 -7.440 9.046 1.00 63.50 90 GLY A N 1
ATOM 705 C CA . GLY A 1 90 ? 7.806 -8.551 9.046 1.00 63.50 90 GLY A CA 1
ATOM 706 C C . GLY A 1 90 ? 6.505 -8.150 9.749 1.00 63.50 90 GLY A C 1
ATOM 707 O O . GLY A 1 90 ? 6.530 -7.540 10.818 1.00 63.50 90 GLY A O 1
ATOM 708 N N . ALA A 1 91 ? 5.346 -8.446 9.151 1.00 54.41 91 ALA A N 1
ATOM 709 C CA . ALA A 1 91 ? 4.061 -8.142 9.782 1.00 54.41 91 ALA A CA 1
ATOM 710 C C . ALA A 1 91 ? 3.932 -8.909 11.111 1.00 54.41 91 ALA A C 1
ATOM 712 O O . ALA A 1 91 ? 4.221 -10.105 11.160 1.00 54.41 91 ALA A O 1
ATOM 713 N N . ALA A 1 92 ? 3.451 -8.260 12.179 1.00 49.72 92 ALA A N 1
ATOM 714 C CA . ALA A 1 92 ? 3.248 -8.912 13.482 1.00 49.72 92 ALA A CA 1
ATOM 715 C C . ALA A 1 92 ? 2.318 -10.143 13.399 1.00 49.72 92 ALA A C 1
ATOM 717 O O . ALA A 1 92 ? 2.425 -11.062 14.209 1.00 49.72 92 ALA A O 1
ATOM 718 N N . SER A 1 93 ? 1.451 -10.174 12.382 1.00 44.44 93 SER A N 1
ATOM 719 C CA . SER A 1 93 ? 0.539 -11.265 12.033 1.00 44.44 93 SER A CA 1
ATOM 720 C C . SER A 1 93 ? 1.172 -12.409 11.226 1.00 44.44 93 SER A C 1
ATOM 722 O O . SER A 1 93 ? 0.520 -13.430 11.028 1.00 44.44 93 SER A O 1
ATOM 724 N N . SER A 1 94 ? 2.416 -12.270 10.756 1.00 50.81 94 SER A N 1
ATOM 725 C CA . SER A 1 94 ? 3.139 -13.298 9.998 1.00 50.81 94 SER A CA 1
ATOM 726 C C . SER A 1 94 ? 4.597 -13.394 10.469 1.00 50.81 94 SER A C 1
ATOM 728 O O . SER A 1 94 ? 5.503 -12.942 9.765 1.00 50.81 94 SER A O 1
ATOM 730 N N . PRO A 1 95 ? 4.859 -14.021 11.633 1.00 48.31 95 PRO A N 1
ATOM 731 C CA . PRO A 1 95 ? 6.211 -14.202 12.179 1.00 48.31 95 PRO A CA 1
ATOM 732 C C . PRO A 1 95 ? 7.165 -15.010 11.277 1.00 48.31 95 PRO A C 1
ATOM 734 O O . PRO A 1 95 ? 8.364 -15.033 11.535 1.00 48.31 95 PRO A O 1
ATOM 737 N N . ALA A 1 96 ? 6.658 -15.643 10.212 1.00 52.38 96 ALA A N 1
ATOM 738 C CA . ALA A 1 96 ? 7.451 -16.316 9.181 1.00 52.38 96 ALA A CA 1
ATOM 739 C C . ALA A 1 96 ? 7.913 -15.389 8.034 1.00 52.38 96 ALA A C 1
ATOM 741 O O . ALA A 1 96 ? 8.691 -15.813 7.181 1.00 52.38 96 ALA A O 1
ATOM 742 N N . ALA A 1 97 ? 7.436 -14.140 7.967 1.00 67.06 97 ALA A N 1
ATOM 743 C CA . ALA A 1 97 ? 7.842 -13.213 6.915 1.00 67.06 97 ALA A CA 1
ATOM 744 C C . ALA A 1 97 ? 9.252 -12.683 7.207 1.00 67.06 97 ALA A C 1
ATOM 746 O O . ALA A 1 97 ? 9.445 -11.890 8.128 1.00 67.06 97 ALA A O 1
ATOM 747 N N . ALA A 1 98 ? 10.231 -13.115 6.410 1.00 76.00 98 ALA A N 1
ATOM 748 C CA . ALA A 1 98 ? 11.613 -12.664 6.531 1.00 76.00 98 ALA A CA 1
ATOM 749 C C . ALA A 1 98 ? 11.707 -11.124 6.467 1.00 76.00 98 ALA A C 1
ATOM 751 O O . ALA A 1 98 ? 11.032 -10.506 5.634 1.00 76.00 98 ALA A O 1
ATOM 752 N N . PRO A 1 99 ? 12.544 -10.478 7.298 1.00 87.50 99 PRO A N 1
ATOM 753 C CA . PRO A 1 99 ? 12.849 -9.067 7.132 1.00 87.50 99 PRO A CA 1
ATOM 754 C C . PRO A 1 99 ? 13.326 -8.783 5.709 1.00 87.50 99 PRO A C 1
ATOM 756 O O . PRO A 1 99 ? 14.054 -9.576 5.114 1.00 87.50 99 PRO A O 1
ATOM 759 N N . ALA A 1 100 ? 12.905 -7.654 5.155 1.00 92.44 100 ALA A N 1
ATOM 760 C CA . ALA A 1 100 ? 13.241 -7.282 3.788 1.00 92.44 100 ALA A CA 1
ATOM 761 C C . ALA A 1 100 ? 13.450 -5.773 3.668 1.00 92.44 100 ALA A C 1
ATOM 763 O O . ALA A 1 100 ? 13.056 -5.004 4.544 1.00 92.44 100 ALA A O 1
ATOM 764 N N . SER A 1 101 ? 14.078 -5.345 2.577 1.00 94.94 101 SER A N 1
ATOM 765 C CA . SER A 1 101 ? 14.182 -3.934 2.210 1.00 94.94 101 SER A CA 1
ATOM 766 C C . SER A 1 101 ? 13.613 -3.730 0.817 1.00 94.94 101 SER A C 1
ATOM 768 O O . SER A 1 101 ? 13.868 -4.536 -0.074 1.00 94.94 101 SER A O 1
ATOM 770 N N . ILE A 1 102 ? 12.850 -2.658 0.643 1.00 97.44 102 ILE A N 1
ATOM 771 C CA . ILE A 1 102 ? 12.233 -2.279 -0.629 1.00 97.44 102 ILE A CA 1
ATOM 772 C C . ILE A 1 102 ? 12.487 -0.802 -0.919 1.00 97.44 102 ILE A C 1
ATOM 774 O O . ILE A 1 102 ? 12.875 -0.039 -0.030 1.00 97.44 102 ILE A O 1
ATOM 778 N N . GLU A 1 103 ? 12.229 -0.394 -2.157 1.00 98.19 103 GLU A N 1
ATOM 779 C CA . GLU A 1 103 ? 12.291 1.008 -2.559 1.00 98.19 103 GLU A CA 1
ATOM 780 C C . GLU A 1 103 ? 10.895 1.578 -2.839 1.00 98.19 103 GLU A C 1
ATOM 782 O O . GLU A 1 103 ? 10.000 0.896 -3.345 1.00 98.19 103 GLU A O 1
ATOM 787 N N . THR A 1 104 ? 10.728 2.858 -2.518 1.00 98.81 104 THR A N 1
ATOM 788 C CA . THR A 1 104 ? 9.570 3.680 -2.889 1.00 98.81 104 THR A CA 1
ATOM 789 C C . THR A 1 104 ? 10.088 5.007 -3.417 1.00 98.81 104 THR A C 1
ATOM 791 O O . THR A 1 104 ? 11.034 5.557 -2.857 1.00 98.81 104 THR A O 1
ATOM 794 N N . VAL A 1 105 ? 9.484 5.550 -4.470 1.00 98.88 105 VAL A N 1
ATOM 795 C CA . VAL A 1 105 ? 9.897 6.846 -5.034 1.00 98.88 105 VAL A CA 1
ATOM 796 C C . VAL A 1 105 ? 8.729 7.815 -4.997 1.00 98.88 105 VAL A C 1
ATOM 798 O O . VAL A 1 105 ? 7.664 7.511 -5.522 1.00 98.88 105 VAL A O 1
ATOM 801 N N . TYR A 1 106 ? 8.930 8.982 -4.394 1.00 98.81 106 TYR A N 1
ATOM 802 C CA . TYR A 1 106 ? 8.021 10.121 -4.456 1.00 98.81 106 TYR A CA 1
ATOM 803 C C . TYR A 1 106 ? 8.534 11.107 -5.505 1.00 98.81 106 TYR A C 1
ATOM 805 O O . TYR A 1 106 ? 9.667 11.568 -5.402 1.00 98.81 106 TYR A O 1
ATOM 813 N N . MET A 1 107 ? 7.710 11.428 -6.497 1.00 98.62 107 MET A N 1
ATOM 814 C CA . MET A 1 107 ? 8.045 12.330 -7.603 1.00 98.62 107 MET A CA 1
ATOM 815 C C . MET A 1 107 ? 7.050 13.499 -7.610 1.00 98.62 107 MET A C 1
ATOM 817 O O . MET A 1 107 ? 5.901 13.303 -8.026 1.00 98.62 107 MET A O 1
ATOM 821 N N . PRO A 1 108 ? 7.426 14.683 -7.094 1.00 98.00 108 PRO A N 1
ATOM 822 C CA . PRO A 1 108 ? 6.558 15.852 -7.099 1.00 98.00 108 PRO A CA 1
ATOM 823 C C . PRO A 1 108 ? 6.544 16.550 -8.462 1.00 98.00 108 PRO A C 1
ATOM 825 O O . PRO A 1 108 ? 7.562 16.673 -9.132 1.00 98.00 108 PRO A O 1
ATOM 828 N N . GLU A 1 109 ? 5.387 17.088 -8.821 1.00 96.81 109 GLU A N 1
ATOM 829 C CA . GLU A 1 109 ? 5.174 18.014 -9.930 1.00 96.81 109 GLU A CA 1
ATOM 830 C C . GLU A 1 109 ? 4.274 19.169 -9.450 1.00 96.81 109 GLU A C 1
ATOM 832 O O . GLU A 1 109 ? 3.757 19.152 -8.332 1.00 96.81 109 GLU A O 1
ATOM 837 N N . ALA A 1 110 ? 4.047 20.181 -10.293 1.00 94.12 110 ALA A N 1
ATOM 838 C CA . ALA A 1 110 ? 3.307 21.385 -9.898 1.00 94.12 110 ALA A CA 1
ATOM 839 C C . ALA A 1 110 ? 1.867 21.113 -9.411 1.00 94.12 110 ALA A C 1
ATOM 841 O O . ALA A 1 110 ? 1.390 21.771 -8.490 1.00 94.12 110 ALA A O 1
ATOM 842 N N . THR A 1 111 ? 1.161 20.161 -10.028 1.00 96.75 111 THR A N 1
ATOM 843 C CA . THR A 1 111 ? -0.262 19.878 -9.742 1.00 96.75 111 THR A CA 1
ATOM 844 C C . THR A 1 111 ? -0.517 18.469 -9.220 1.00 96.75 111 THR A C 1
ATOM 846 O O . THR A 1 111 ? -1.641 18.151 -8.825 1.00 96.75 111 THR A O 1
ATOM 849 N N . ARG A 1 112 ? 0.510 17.618 -9.202 1.00 97.62 112 ARG A N 1
ATOM 850 C CA . ARG A 1 112 ? 0.404 16.224 -8.779 1.00 97.62 112 ARG A CA 1
ATOM 851 C C . ARG A 1 112 ? 1.689 15.736 -8.128 1.00 97.62 112 ARG A C 1
ATOM 853 O O . ARG A 1 112 ? 2.760 16.253 -8.409 1.00 97.62 112 ARG A O 1
ATOM 860 N N . GLN A 1 113 ? 1.586 14.663 -7.364 1.00 98.31 113 GLN A N 1
ATOM 861 C CA . GLN A 1 113 ? 2.710 13.803 -7.012 1.00 98.31 113 GLN A CA 1
ATOM 862 C C . GLN A 1 113 ? 2.457 12.404 -7.552 1.00 98.31 113 GLN A C 1
ATOM 864 O O . GLN A 1 113 ? 1.319 11.936 -7.550 1.00 98.31 113 GLN A O 1
ATOM 869 N N . THR A 1 114 ? 3.512 11.716 -7.969 1.00 98.81 114 THR A N 1
ATOM 870 C CA . THR A 1 114 ? 3.453 10.296 -8.319 1.00 98.81 114 THR A CA 1
ATOM 871 C C . THR A 1 114 ? 4.289 9.493 -7.336 1.00 98.81 114 THR A C 1
ATOM 873 O O . THR A 1 114 ? 5.448 9.817 -7.092 1.00 98.81 114 THR A O 1
ATOM 876 N N . ILE A 1 115 ? 3.701 8.437 -6.775 1.00 98.88 115 ILE A N 1
ATOM 877 C CA . ILE A 1 115 ? 4.369 7.536 -5.838 1.00 98.88 115 ILE A CA 1
ATOM 878 C C . ILE A 1 115 ? 4.547 6.177 -6.514 1.00 98.88 115 ILE A C 1
ATOM 880 O O . ILE A 1 115 ? 3.571 5.495 -6.829 1.00 98.88 115 ILE A O 1
ATOM 884 N N . CYS A 1 116 ? 5.797 5.791 -6.747 1.00 98.88 116 CYS A N 1
ATOM 885 C CA . CYS A 1 116 ? 6.164 4.474 -7.247 1.00 98.88 116 CYS A CA 1
ATOM 886 C C . CYS A 1 116 ? 6.357 3.516 -6.071 1.00 98.88 116 CYS A C 1
ATOM 888 O O . CYS A 1 116 ? 7.208 3.767 -5.215 1.00 98.88 116 CYS A O 1
ATOM 890 N N . ILE A 1 117 ? 5.564 2.445 -6.025 1.00 98.88 117 ILE A N 1
ATOM 891 C CA . ILE A 1 117 ? 5.559 1.473 -4.927 1.00 98.88 117 ILE A CA 1
ATOM 892 C C . ILE A 1 117 ? 5.952 0.073 -5.397 1.00 98.88 117 ILE A C 1
ATOM 894 O O . ILE A 1 117 ? 5.692 -0.330 -6.533 1.00 98.88 117 ILE A O 1
ATOM 898 N N . SER A 1 118 ? 6.560 -0.672 -4.482 1.00 98.62 118 SER A N 1
ATOM 899 C CA . SER A 1 118 ? 6.921 -2.078 -4.625 1.00 98.62 118 SER A CA 1
ATOM 900 C C . SER A 1 118 ? 5.767 -2.990 -4.195 1.00 98.62 118 SER A C 1
ATOM 902 O O . SER A 1 118 ? 4.992 -2.654 -3.299 1.00 98.62 118 SER A O 1
ATOM 904 N N . THR A 1 119 ? 5.669 -4.167 -4.807 1.00 98.31 119 THR A N 1
ATOM 905 C CA . THR A 1 119 ? 4.666 -5.203 -4.488 1.00 98.31 119 THR A CA 1
ATOM 906 C C . THR A 1 119 ? 5.286 -6.491 -3.959 1.00 98.31 119 THR A C 1
ATOM 908 O O . THR A 1 119 ? 4.599 -7.282 -3.313 1.00 98.31 119 THR A O 1
ATOM 911 N N . GLN A 1 120 ? 6.586 -6.685 -4.169 1.00 96.88 120 GLN A N 1
ATOM 912 C CA . GLN A 1 120 ? 7.392 -7.765 -3.604 1.00 96.88 120 GLN A CA 1
ATOM 913 C C . GLN A 1 120 ? 8.736 -7.181 -3.142 1.00 96.88 120 GLN A C 1
ATOM 915 O O . GLN A 1 120 ? 9.111 -6.081 -3.548 1.00 96.88 120 GLN A O 1
ATOM 920 N N . ALA A 1 121 ? 9.457 -7.906 -2.290 1.00 95.31 121 ALA A N 1
ATOM 921 C CA . ALA A 1 121 ? 10.878 -7.663 -2.071 1.00 95.31 121 ALA A CA 1
ATOM 922 C C . ALA A 1 121 ? 11.666 -8.560 -3.030 1.00 95.31 121 ALA A C 1
ATOM 924 O O . ALA A 1 121 ? 11.607 -9.789 -2.915 1.00 95.31 121 ALA A O 1
ATOM 925 N N . GLY A 1 122 ? 12.360 -7.948 -3.990 1.00 93.38 122 GLY A N 1
ATOM 926 C CA . GLY A 1 122 ? 12.880 -8.671 -5.152 1.00 93.38 122 GLY A CA 1
ATOM 927 C C . GLY A 1 122 ? 11.801 -8.978 -6.203 1.00 93.38 122 GLY A C 1
ATOM 928 O O . GLY A 1 122 ? 10.695 -8.442 -6.136 1.00 93.38 122 GLY A O 1
ATOM 929 N N . CYS A 1 123 ? 12.116 -9.800 -7.209 1.00 93.94 123 CYS A N 1
ATOM 930 C CA . CYS A 1 123 ? 11.181 -10.154 -8.288 1.00 93.94 123 CYS A CA 1
ATOM 931 C C . CYS A 1 123 ? 11.540 -11.506 -8.942 1.00 93.94 123 CYS A C 1
ATOM 933 O O . CYS A 1 123 ? 12.708 -11.709 -9.272 1.00 93.94 123 CYS A O 1
ATOM 935 N N . PRO A 1 124 ? 10.571 -12.415 -9.184 1.00 92.75 124 PRO A N 1
ATOM 936 C CA . PRO A 1 124 ? 10.844 -13.736 -9.759 1.00 92.75 124 PRO A CA 1
ATOM 937 C C . PRO A 1 124 ? 10.843 -13.775 -11.299 1.00 92.75 124 PRO A C 1
ATOM 939 O O . PRO A 1 124 ? 11.174 -14.807 -11.867 1.00 92.75 124 PRO A O 1
ATOM 942 N N . VAL A 1 125 ? 10.446 -12.695 -11.985 1.00 90.94 125 VAL A N 1
ATOM 943 C CA . VAL A 1 125 ? 10.216 -12.696 -13.450 1.00 90.94 125 VAL A CA 1
ATOM 944 C C . VAL A 1 125 ? 11.511 -12.796 -14.265 1.00 90.94 125 VAL A C 1
ATOM 946 O O . VAL A 1 125 ? 11.483 -13.221 -15.413 1.00 90.94 125 VAL A O 1
ATOM 949 N N . ASN A 1 126 ? 12.653 -12.446 -13.669 1.00 89.81 126 ASN A N 1
ATOM 950 C CA . ASN A 1 126 ? 13.972 -12.546 -14.296 1.00 89.81 126 ASN A CA 1
ATOM 951 C C . ASN A 1 126 ? 14.190 -11.648 -15.542 1.00 89.81 126 ASN A C 1
ATOM 953 O O . ASN A 1 126 ? 14.901 -12.025 -16.465 1.00 89.81 126 ASN A O 1
ATOM 957 N N . CYS A 1 127 ? 13.613 -10.440 -15.594 1.00 90.38 127 CYS A N 1
ATOM 958 C CA . CYS A 1 127 ? 13.898 -9.480 -16.673 1.00 90.38 127 CYS A CA 1
ATOM 959 C C . CYS A 1 127 ? 15.383 -9.060 -16.673 1.00 90.38 127 CYS A C 1
ATOM 961 O O . CYS A 1 127 ? 15.838 -8.420 -15.726 1.00 90.38 127 CYS A O 1
ATOM 963 N N . HIS A 1 128 ? 16.125 -9.334 -17.751 1.00 88.88 128 HIS A N 1
ATOM 964 C CA . HIS A 1 128 ? 17.592 -9.183 -17.795 1.00 88.88 128 HIS A CA 1
ATOM 965 C C . HIS A 1 128 ? 18.095 -7.739 -17.609 1.00 88.88 128 HIS A C 1
ATOM 967 O O . HIS A 1 128 ? 19.187 -7.521 -17.090 1.00 88.88 128 HIS A O 1
ATOM 973 N N . PHE A 1 129 ? 17.300 -6.743 -18.006 1.00 89.94 129 PHE A N 1
ATOM 974 C CA . PHE A 1 129 ? 17.626 -5.321 -17.838 1.00 89.94 129 PHE A CA 1
ATOM 975 C C . PHE A 1 129 ? 17.291 -4.784 -16.433 1.00 89.94 129 PHE A C 1
ATOM 977 O O . PHE A 1 129 ? 17.612 -3.640 -16.114 1.00 89.94 129 PHE A O 1
ATOM 984 N N . CYS A 1 130 ? 16.593 -5.564 -15.600 1.00 91.56 130 CYS A N 1
ATOM 985 C CA . CYS A 1 130 ? 16.067 -5.115 -14.317 1.00 91.56 130 CYS A CA 1
ATOM 986 C C . CYS A 1 130 ? 17.008 -5.501 -13.170 1.00 91.56 130 CYS A C 1
ATOM 988 O O . CYS A 1 130 ? 17.188 -6.678 -12.869 1.00 91.56 130 CYS A O 1
ATOM 990 N N . LEU A 1 131 ? 17.533 -4.510 -12.446 1.00 88.75 131 LEU A N 1
ATOM 991 C CA . LEU A 1 131 ? 18.386 -4.761 -11.279 1.00 88.75 131 LEU A CA 1
ATOM 992 C C . LEU A 1 131 ? 17.668 -5.580 -10.190 1.00 88.75 131 LEU A C 1
ATOM 994 O O . LEU A 1 131 ? 18.279 -6.419 -9.539 1.00 88.75 131 LEU A O 1
ATOM 998 N N . THR A 1 132 ? 16.357 -5.385 -10.009 1.00 82.25 132 THR A N 1
ATOM 999 C CA . THR A 1 132 ? 15.564 -6.143 -9.027 1.00 82.25 132 THR A CA 1
ATOM 1000 C C . THR A 1 132 ? 15.467 -7.628 -9.369 1.00 82.25 132 THR A C 1
ATOM 1002 O O . THR A 1 132 ? 15.417 -8.448 -8.458 1.00 82.25 132 THR A O 1
ATOM 1005 N N . ALA A 1 133 ? 15.467 -7.989 -10.654 1.00 80.38 133 ALA A N 1
ATOM 1006 C CA . ALA A 1 133 ? 15.447 -9.386 -11.078 1.00 80.38 133 ALA A CA 1
ATOM 1007 C C . ALA A 1 133 ? 16.716 -10.137 -10.637 1.00 80.38 133 ALA A C 1
ATOM 1009 O O . ALA A 1 133 ? 16.633 -11.288 -10.219 1.00 80.38 133 ALA A O 1
ATOM 1010 N N . GLN A 1 134 ? 17.870 -9.461 -10.631 1.00 84.00 134 GLN A N 1
ATOM 1011 C CA . GLN A 1 134 ? 19.144 -10.044 -10.190 1.00 84.00 134 GLN A CA 1
ATOM 1012 C C . GLN A 1 134 ? 19.172 -10.383 -8.692 1.00 84.00 134 GLN A C 1
ATOM 1014 O O . GLN A 1 134 ? 19.969 -11.214 -8.268 1.00 84.00 134 GLN A O 1
ATOM 1019 N N . LEU A 1 135 ? 18.300 -9.765 -7.886 1.00 81.75 135 LEU A N 1
ATOM 1020 C CA . LEU A 1 135 ? 18.171 -10.068 -6.458 1.00 81.75 135 LEU A CA 1
ATOM 1021 C C . LEU A 1 135 ? 17.411 -11.381 -6.198 1.00 81.75 135 LEU A C 1
ATOM 1023 O O . LEU A 1 135 ? 17.441 -11.885 -5.076 1.00 81.75 135 LEU A O 1
ATOM 1027 N N . GLY A 1 136 ? 16.710 -11.916 -7.205 1.00 87.81 136 GLY A N 1
ATOM 1028 C CA . GLY A 1 136 ? 15.722 -12.977 -7.024 1.00 87.81 136 GLY A CA 1
ATOM 1029 C C . GLY A 1 136 ? 14.503 -12.508 -6.222 1.00 87.81 136 GLY A C 1
ATOM 1030 O O . GLY A 1 136 ? 14.371 -11.333 -5.879 1.00 87.81 136 GLY A O 1
ATOM 1031 N N . LEU A 1 137 ? 13.574 -13.421 -5.927 1.00 92.25 137 LEU A N 1
ATOM 1032 C CA . LEU A 1 137 ? 12.441 -13.143 -5.040 1.00 92.25 137 LEU A CA 1
ATOM 1033 C C . LEU A 1 137 ? 12.820 -13.457 -3.589 1.00 92.25 137 LEU A C 1
ATOM 1035 O O . LEU A 1 137 ? 13.151 -14.596 -3.274 1.00 92.25 137 LEU A O 1
ATOM 1039 N N . VAL A 1 138 ? 12.694 -12.468 -2.702 1.00 91.75 138 VAL A N 1
ATOM 1040 C CA . VAL A 1 138 ? 12.829 -12.670 -1.251 1.00 91.75 138 VAL A CA 1
ATOM 1041 C C . VAL A 1 138 ? 11.483 -13.071 -0.658 1.00 91.75 138 VAL A C 1
ATOM 1043 O O . VAL A 1 138 ? 11.363 -14.126 -0.042 1.00 91.75 138 VAL A O 1
ATOM 1046 N N . ARG A 1 139 ? 10.453 -12.232 -0.842 1.00 93.25 139 ARG A N 1
ATOM 1047 C CA . ARG A 1 139 ? 9.074 -12.532 -0.427 1.00 93.25 139 ARG A CA 1
ATOM 1048 C C . ARG A 1 139 ? 8.048 -11.580 -1.033 1.00 93.25 139 ARG A C 1
ATOM 1050 O O . ARG A 1 139 ? 8.367 -10.467 -1.450 1.00 93.25 139 ARG A O 1
ATOM 1057 N N . ASN A 1 140 ? 6.789 -11.994 -0.956 1.00 95.12 140 ASN A N 1
ATOM 1058 C CA . ASN A 1 140 ? 5.642 -11.124 -1.174 1.00 95.12 140 ASN A CA 1
ATOM 1059 C C . ASN A 1 140 ? 5.474 -10.104 -0.040 1.00 95.12 140 ASN A C 1
ATOM 1061 O O . ASN A 1 140 ? 5.814 -10.364 1.122 1.00 95.12 140 ASN A O 1
ATOM 1065 N N . LEU A 1 141 ? 4.923 -8.941 -0.390 1.00 96.06 141 LEU A N 1
ATOM 1066 C CA . LEU A 1 141 ? 4.490 -7.941 0.580 1.00 96.06 141 LEU A CA 1
ATOM 1067 C C . LEU A 1 141 ? 3.034 -8.179 0.979 1.00 96.06 141 LEU A C 1
ATOM 1069 O O . LEU A 1 141 ? 2.212 -8.585 0.159 1.00 96.06 141 LEU A O 1
ATOM 1073 N N . SER A 1 142 ? 2.708 -7.890 2.232 1.00 95.69 142 SER A N 1
ATOM 1074 C CA . SER A 1 142 ? 1.327 -7.826 2.713 1.00 95.69 142 SER A CA 1
ATOM 1075 C C . SER A 1 142 ? 0.615 -6.557 2.226 1.00 95.69 142 SER A C 1
ATOM 1077 O O . SER A 1 142 ? 1.251 -5.579 1.830 1.00 95.69 142 SER A O 1
ATOM 1079 N N . ALA A 1 143 ? -0.718 -6.531 2.310 1.00 96.81 143 ALA A N 1
ATOM 1080 C CA . ALA A 1 143 ? -1.509 -5.363 1.916 1.00 96.81 143 ALA A CA 1
ATOM 1081 C C . ALA A 1 143 ? -1.119 -4.098 2.706 1.00 96.81 143 ALA A C 1
ATOM 1083 O O . ALA A 1 143 ? -1.039 -3.009 2.139 1.00 96.81 143 ALA A O 1
ATOM 1084 N N . GLY A 1 144 ? -0.824 -4.255 4.002 1.00 96.12 144 GLY A N 1
ATOM 1085 C CA . GLY A 1 144 ? -0.371 -3.165 4.866 1.00 96.12 144 GLY A CA 1
ATOM 1086 C C . GLY A 1 144 ? 1.008 -2.633 4.480 1.00 96.12 144 GLY A C 1
ATOM 1087 O O . GLY A 1 144 ? 1.204 -1.424 4.453 1.00 96.12 144 GLY A O 1
ATOM 1088 N N . GLU A 1 145 ? 1.942 -3.505 4.093 1.00 97.12 145 GLU A N 1
ATOM 1089 C CA . GLU A 1 145 ? 3.263 -3.090 3.598 1.00 97.12 145 GLU A CA 1
ATOM 1090 C C . GLU A 1 145 ? 3.177 -2.381 2.237 1.00 97.12 145 GLU A C 1
ATOM 1092 O O . GLU A 1 145 ? 3.918 -1.430 1.993 1.00 97.12 145 GLU A O 1
ATOM 1097 N N . ILE A 1 146 ? 2.259 -2.796 1.356 1.00 98.50 146 ILE A N 1
ATOM 1098 C CA . ILE A 1 146 ? 2.035 -2.147 0.053 1.00 98.50 146 ILE A CA 1
ATOM 1099 C C . ILE A 1 146 ? 1.398 -0.766 0.245 1.00 98.50 146 ILE A C 1
ATOM 1101 O O . ILE A 1 146 ? 1.958 0.238 -0.192 1.00 98.50 146 ILE A O 1
ATOM 1105 N N . ALA A 1 147 ? 0.255 -0.690 0.935 1.00 98.31 147 ALA A N 1
ATOM 1106 C CA . ALA A 1 147 ? -0.427 0.579 1.190 1.00 98.31 147 ALA A CA 1
ATOM 1107 C C . ALA A 1 147 ? 0.428 1.520 2.057 1.00 98.31 147 ALA A C 1
ATOM 1109 O O . ALA A 1 147 ? 0.469 2.727 1.817 1.00 98.31 147 ALA A O 1
ATOM 1110 N N . GLY A 1 148 ? 1.169 0.964 3.018 1.00 98.12 148 GLY A N 1
ATOM 1111 C CA . GLY A 1 148 ? 2.055 1.694 3.917 1.00 98.12 148 GLY A CA 1
ATOM 1112 C C . GLY A 1 148 ? 3.115 2.522 3.195 1.00 98.12 148 GLY A C 1
ATOM 1113 O O . GLY A 1 148 ? 3.439 3.603 3.668 1.00 98.12 148 GLY A O 1
ATOM 1114 N N . GLN A 1 149 ? 3.596 2.093 2.023 1.00 98.81 149 GLN A N 1
ATOM 1115 C CA . GLN A 1 149 ? 4.531 2.886 1.211 1.00 98.81 149 GLN A CA 1
ATOM 1116 C C . GLN A 1 149 ? 3.931 4.231 0.787 1.00 98.81 149 GLN A C 1
ATOM 1118 O O . GLN A 1 149 ? 4.586 5.267 0.891 1.00 98.81 149 GLN A O 1
ATOM 1123 N N . VAL A 1 150 ? 2.665 4.224 0.357 1.00 98.75 150 VAL A N 1
ATOM 1124 C CA . VAL A 1 150 ? 1.938 5.443 -0.022 1.00 98.75 150 VAL A CA 1
ATOM 1125 C C . VAL A 1 150 ? 1.737 6.332 1.200 1.00 98.75 150 VAL A C 1
ATOM 1127 O O . VAL A 1 150 ? 2.017 7.526 1.146 1.00 98.75 150 VAL A O 1
ATOM 1130 N N . LEU A 1 151 ? 1.299 5.747 2.318 1.00 98.56 151 LEU A N 1
ATOM 1131 C CA . LEU A 1 151 ? 1.042 6.482 3.557 1.00 98.56 151 LEU A CA 1
ATOM 1132 C C . LEU A 1 151 ? 2.312 7.152 4.098 1.00 98.56 151 LEU A C 1
ATOM 1134 O O . LEU A 1 151 ? 2.279 8.333 4.429 1.00 98.56 151 LEU A O 1
ATOM 1138 N N . VAL A 1 152 ? 3.432 6.423 4.122 1.00 98.44 152 VAL A N 1
ATOM 1139 C CA . VAL A 1 152 ? 4.745 6.927 4.546 1.00 98.44 152 VAL A CA 1
ATOM 1140 C C . VAL A 1 152 ? 5.209 8.071 3.646 1.00 98.44 152 VAL A C 1
ATOM 1142 O O . VAL A 1 152 ? 5.609 9.115 4.155 1.00 98.44 152 VAL A O 1
ATOM 1145 N N . ALA A 1 153 ? 5.122 7.914 2.321 1.00 98.50 153 ALA A N 1
ATOM 1146 C CA . ALA A 1 153 ? 5.540 8.953 1.383 1.00 98.50 153 ALA A CA 1
ATOM 1147 C C . ALA A 1 153 ? 4.670 10.220 1.485 1.00 98.50 153 ALA A C 1
ATOM 1149 O O . ALA A 1 153 ? 5.198 11.331 1.432 1.00 98.50 153 ALA A O 1
ATOM 1150 N N . LEU A 1 154 ? 3.352 10.076 1.659 1.00 98.12 154 LEU A N 1
ATOM 1151 C CA . LEU A 1 154 ? 2.453 11.216 1.857 1.00 98.12 154 LEU A CA 1
ATOM 1152 C C . LEU A 1 154 ? 2.713 11.930 3.185 1.00 98.12 154 LEU A C 1
ATOM 1154 O O . LEU A 1 154 ? 2.679 13.158 3.229 1.00 98.12 154 LEU A O 1
ATOM 1158 N N . GLU A 1 155 ? 2.974 11.182 4.257 1.00 97.69 155 GLU A N 1
ATOM 1159 C CA . GLU A 1 155 ? 3.234 11.762 5.574 1.00 97.69 155 GLU A CA 1
ATOM 1160 C C . GLU A 1 155 ? 4.564 12.518 5.612 1.00 97.69 155 GLU A C 1
ATOM 1162 O O . GLU A 1 155 ? 4.610 13.665 6.053 1.00 97.69 155 GLU A O 1
ATOM 1167 N N . ASP A 1 156 ? 5.624 11.928 5.054 1.00 98.06 156 ASP A N 1
ATOM 1168 C CA . ASP A 1 156 ? 6.956 12.542 4.979 1.00 98.06 156 ASP A CA 1
ATOM 1169 C C . ASP A 1 156 ? 6.963 13.840 4.146 1.00 98.06 156 ASP A C 1
ATOM 1171 O O . ASP A 1 156 ? 7.819 14.702 4.332 1.00 98.06 156 ASP A O 1
ATOM 1175 N N . ASN A 1 157 ? 5.981 14.012 3.251 1.00 97.56 157 ASN A N 1
ATOM 1176 C CA . ASN A 1 157 ? 5.835 15.185 2.385 1.00 97.56 157 ASN A CA 1
ATOM 1177 C C . ASN A 1 157 ? 4.580 16.026 2.696 1.00 97.56 157 ASN A C 1
ATOM 1179 O O . ASN A 1 157 ? 4.218 16.886 1.891 1.00 97.56 157 ASN A O 1
ATOM 1183 N N . ARG A 1 158 ? 3.935 15.831 3.858 1.00 95.94 158 ARG A N 1
ATOM 1184 C CA . ARG A 1 158 ? 2.622 16.417 4.207 1.00 95.94 158 ARG A CA 1
ATOM 1185 C C . ARG A 1 158 ? 2.520 17.929 3.972 1.00 95.94 158 ARG A C 1
ATOM 1187 O O . ARG A 1 158 ? 1.478 18.402 3.532 1.00 95.94 158 ARG A O 1
ATOM 1194 N N . ALA A 1 159 ? 3.585 18.681 4.246 1.00 96.00 159 ALA A N 1
ATOM 1195 C CA . ALA A 1 159 ? 3.602 20.142 4.126 1.00 96.00 159 ALA A CA 1
ATOM 1196 C C . ALA A 1 159 ? 3.581 20.669 2.675 1.00 96.00 159 ALA A C 1
ATOM 1198 O O . ALA A 1 159 ? 3.356 21.856 2.465 1.00 96.00 159 ALA A O 1
ATOM 1199 N N . LYS A 1 160 ? 3.839 19.810 1.681 1.00 94.44 160 LYS A N 1
ATOM 1200 C CA . LYS A 1 160 ? 4.034 20.190 0.271 1.00 94.44 160 LYS A CA 1
ATOM 1201 C C . LYS A 1 160 ? 3.303 19.263 -0.706 1.00 94.44 160 LYS A C 1
ATOM 1203 O O . LYS A 1 160 ? 3.738 19.093 -1.842 1.00 94.44 160 LYS A O 1
ATOM 1208 N N . LEU A 1 161 ? 2.232 18.613 -0.250 1.00 96.31 161 LEU A N 1
ATOM 1209 C CA . LEU A 1 161 ? 1.422 17.756 -1.112 1.00 96.31 161 LEU A CA 1
ATOM 1210 C C . LEU A 1 161 ? 0.730 18.605 -2.178 1.00 96.31 161 LEU A C 1
ATOM 1212 O O . LEU A 1 161 ? 0.074 19.597 -1.857 1.00 96.31 161 LEU A O 1
ATOM 1216 N N . ALA A 1 162 ? 0.843 18.193 -3.436 1.00 95.69 162 ALA A N 1
ATOM 1217 C CA . ALA A 1 162 ? 0.025 18.749 -4.496 1.00 95.69 162 ALA A CA 1
ATOM 1218 C C . ALA A 1 162 ? -1.411 18.185 -4.403 1.00 95.69 162 ALA A C 1
ATOM 1220 O O . ALA A 1 162 ? -1.642 17.154 -3.751 1.00 95.69 162 ALA A O 1
ATOM 1221 N N . PRO A 1 163 ? -2.390 18.833 -5.063 1.00 94.88 163 PRO A N 1
ATOM 1222 C CA . PRO A 1 163 ? -3.798 18.443 -4.975 1.00 94.88 163 PRO A CA 1
ATOM 1223 C C . PRO A 1 163 ? -4.090 17.010 -5.436 1.00 94.88 163 PRO A C 1
ATOM 1225 O O . PRO A 1 163 ? -5.034 16.390 -4.952 1.00 94.88 163 PRO A O 1
ATOM 1228 N N . GLN A 1 164 ? -3.298 16.475 -6.370 1.00 97.50 164 GLN A N 1
ATOM 1229 C CA . GLN A 1 164 ? -3.512 15.152 -6.948 1.00 97.50 164 GLN A CA 1
ATOM 1230 C C . GLN A 1 164 ? -2.405 14.171 -6.545 1.00 97.50 164 GLN A C 1
ATOM 1232 O O . GLN A 1 164 ? -1.221 14.447 -6.708 1.00 97.50 164 GLN A O 1
ATOM 1237 N N . THR A 1 165 ? -2.791 12.974 -6.100 1.00 98.38 165 THR A N 1
ATOM 1238 C CA . THR A 1 165 ? -1.856 11.862 -5.874 1.00 98.38 165 THR A CA 1
ATOM 1239 C C . THR A 1 165 ? -2.067 10.776 -6.920 1.00 98.38 165 THR A C 1
ATOM 1241 O O . THR A 1 165 ? -3.171 10.252 -7.062 1.00 98.38 165 THR A O 1
ATOM 1244 N N . ASN A 1 166 ? -0.990 10.409 -7.607 1.00 98.75 166 ASN A N 1
ATOM 1245 C CA . ASN A 1 166 ? -0.907 9.243 -8.471 1.00 98.75 166 ASN A CA 1
ATOM 1246 C C . ASN A 1 166 ? -0.099 8.139 -7.786 1.00 98.75 166 ASN A C 1
ATOM 1248 O O . ASN A 1 166 ? 0.868 8.416 -7.075 1.00 98.75 166 ASN A O 1
ATOM 1252 N N . VAL A 1 167 ? -0.450 6.884 -8.052 1.00 98.88 167 VAL A N 1
ATOM 1253 C CA . VAL A 1 167 ? 0.293 5.715 -7.568 1.00 98.88 167 VAL A CA 1
ATOM 1254 C C . VAL A 1 167 ? 0.592 4.788 -8.738 1.00 98.88 167 VAL A C 1
ATOM 1256 O O . VAL A 1 167 ? -0.296 4.454 -9.519 1.00 98.88 167 VAL A O 1
ATOM 1259 N N . VAL A 1 168 ? 1.842 4.354 -8.860 1.00 98.88 168 VAL A N 1
ATOM 1260 C CA . VAL A 1 168 ? 2.258 3.384 -9.876 1.00 98.88 168 VAL A CA 1
ATOM 1261 C C . VAL A 1 168 ? 2.901 2.175 -9.206 1.00 98.88 168 VAL A C 1
ATOM 1263 O O . VAL A 1 168 ? 3.807 2.310 -8.385 1.00 98.88 168 VAL A O 1
ATOM 1266 N N . LEU A 1 169 ? 2.425 0.976 -9.539 1.00 98.75 169 LEU A N 1
ATOM 1267 C CA . LEU A 1 169 ? 2.995 -0.285 -9.061 1.00 98.75 169 LEU A CA 1
ATOM 1268 C C . LEU A 1 169 ? 4.090 -0.692 -10.053 1.00 98.75 169 LEU A C 1
ATOM 1270 O O . LEU A 1 169 ? 3.886 -1.556 -10.903 1.00 98.75 169 LEU A O 1
ATOM 1274 N N . MET A 1 170 ? 5.202 0.041 -9.993 1.00 98.19 170 MET A N 1
ATOM 1275 C CA . MET A 1 170 ? 6.370 -0.072 -10.881 1.00 98.19 170 MET A CA 1
ATOM 1276 C C . MET A 1 170 ? 7.689 -0.134 -10.091 1.00 98.19 170 MET A C 1
ATOM 1278 O O . MET A 1 170 ? 8.762 0.077 -10.651 1.00 98.19 170 MET A O 1
ATOM 1282 N N . GLY A 1 171 ? 7.609 -0.360 -8.776 1.00 97.56 171 GLY A N 1
ATOM 1283 C CA . GLY A 1 171 ? 8.769 -0.608 -7.929 1.00 97.56 171 GLY A CA 1
ATOM 1284 C C . GLY A 1 171 ? 9.245 -2.054 -8.054 1.00 97.56 171 GLY A C 1
ATOM 1285 O O . GLY A 1 171 ? 9.195 -2.664 -9.118 1.00 97.56 171 GLY A O 1
ATOM 1286 N N . GLN A 1 172 ? 9.694 -2.628 -6.943 1.00 97.50 172 GLN A N 1
ATOM 1287 C CA . GLN A 1 172 ? 10.129 -4.020 -6.913 1.00 97.50 172 GLN A CA 1
ATOM 1288 C C . GLN A 1 172 ? 8.940 -4.991 -7.009 1.00 97.50 172 GLN A C 1
ATOM 1290 O O . GLN A 1 172 ? 7.912 -4.803 -6.348 1.00 97.50 172 GLN A O 1
ATOM 1295 N N . GLY A 1 173 ? 9.114 -6.061 -7.786 1.00 97.00 173 GLY A N 1
ATOM 1296 C CA . GLY A 1 173 ? 8.163 -7.168 -7.898 1.00 97.00 173 GLY A CA 1
ATOM 1297 C C . GLY A 1 173 ? 7.233 -7.112 -9.107 1.00 97.00 173 GLY A C 1
ATOM 1298 O O . GLY A 1 173 ? 7.096 -6.088 -9.770 1.00 97.00 173 GLY A O 1
ATOM 1299 N N . GLU A 1 174 ? 6.575 -8.238 -9.366 1.00 97.94 174 GLU A N 1
ATOM 1300 C CA . GLU A 1 174 ? 5.489 -8.380 -10.334 1.00 97.94 174 GLU A CA 1
ATOM 1301 C C . GLU A 1 174 ? 4.144 -8.365 -9.589 1.00 97.94 174 GLU A C 1
ATOM 1303 O O . GLU A 1 174 ? 3.819 -9.340 -8.899 1.00 97.94 174 GLU A O 1
ATOM 1308 N N . PRO A 1 175 ? 3.337 -7.293 -9.722 1.00 98.38 175 PRO A N 1
ATOM 1309 C CA . PRO A 1 175 ? 2.092 -7.146 -8.973 1.00 98.38 175 PRO A CA 1
ATOM 1310 C C . PRO A 1 175 ? 1.128 -8.324 -9.135 1.00 98.38 175 PRO A C 1
ATOM 1312 O O . PRO A 1 175 ? 0.486 -8.730 -8.166 1.00 98.38 175 PRO A O 1
ATOM 1315 N N . LEU A 1 176 ? 1.043 -8.912 -10.333 1.00 98.25 176 LEU A N 1
ATOM 1316 C CA . LEU A 1 176 ? 0.110 -10.010 -10.597 1.00 98.25 176 LEU A CA 1
ATOM 1317 C C . LEU A 1 176 ? 0.554 -11.353 -9.996 1.00 98.25 176 LEU A C 1
ATOM 1319 O O . LEU A 1 176 ? -0.278 -12.246 -9.844 1.00 98.25 176 LEU A O 1
ATOM 1323 N N . LEU A 1 177 ? 1.820 -11.487 -9.586 1.00 97.56 177 LEU A N 1
ATOM 1324 C CA . LEU A 1 177 ? 2.318 -12.634 -8.813 1.00 97.56 177 LEU A CA 1
ATOM 1325 C C . LEU A 1 177 ? 2.159 -12.443 -7.294 1.00 97.56 177 LEU A C 1
ATOM 1327 O O . LEU A 1 177 ? 2.401 -13.373 -6.525 1.00 97.56 177 LEU A O 1
ATOM 1331 N N . ASN A 1 178 ? 1.693 -11.270 -6.856 1.00 97.50 178 ASN A N 1
ATOM 1332 C CA . ASN A 1 178 ? 1.276 -10.995 -5.483 1.00 97.50 178 ASN A CA 1
ATOM 1333 C C . ASN A 1 178 ? -0.178 -10.486 -5.428 1.00 97.50 178 ASN A C 1
ATOM 1335 O O . ASN A 1 178 ? -0.485 -9.480 -4.789 1.00 97.50 178 ASN A O 1
ATOM 1339 N N . TYR A 1 179 ? -1.073 -11.180 -6.138 1.00 98.25 179 TYR A N 1
ATOM 1340 C CA . TYR A 1 179 ? -2.413 -10.686 -6.465 1.00 98.25 179 TYR A CA 1
ATOM 1341 C C . TYR A 1 179 ? -3.254 -10.289 -5.240 1.00 98.25 179 TYR A C 1
ATOM 1343 O O . TYR A 1 179 ? -3.687 -9.143 -5.156 1.00 98.25 179 TYR A O 1
ATOM 1351 N N . GLU A 1 180 ? -3.476 -11.190 -4.271 1.00 97.31 180 GLU A N 1
ATOM 1352 C CA . GLU A 1 180 ? -4.396 -10.903 -3.152 1.00 97.31 180 GLU A CA 1
ATOM 1353 C C . GLU A 1 180 ? -3.950 -9.699 -2.307 1.00 97.31 180 GLU A C 1
ATOM 1355 O O . GLU A 1 180 ? -4.756 -8.784 -2.111 1.00 97.31 180 GLU A O 1
ATOM 1360 N N . PRO A 1 181 ? -2.680 -9.608 -1.852 1.00 97.25 181 PRO A N 1
ATOM 1361 C CA . PRO A 1 181 ? -2.223 -8.433 -1.115 1.00 97.25 181 PRO A CA 1
ATOM 1362 C C . PRO A 1 181 ? -2.256 -7.145 -1.940 1.00 97.25 181 PRO A C 1
ATOM 1364 O O . PRO A 1 181 ? -2.582 -6.090 -1.396 1.00 97.25 181 PRO A O 1
ATOM 1367 N N . VAL A 1 182 ? -1.955 -7.219 -3.242 1.00 98.44 182 VAL A N 1
ATOM 1368 C CA . VAL A 1 182 ? -2.018 -6.065 -4.149 1.00 98.44 182 VAL A CA 1
ATOM 1369 C C . VAL A 1 182 ? -3.448 -5.555 -4.282 1.00 98.44 182 VAL A C 1
ATOM 1371 O O . VAL A 1 182 ? -3.684 -4.363 -4.091 1.00 98.44 182 VAL A O 1
ATOM 1374 N N . ILE A 1 183 ? -4.417 -6.430 -4.556 1.00 97.94 183 ILE A N 1
ATOM 1375 C CA . ILE A 1 183 ? -5.822 -6.030 -4.679 1.00 97.94 183 ILE A CA 1
ATOM 1376 C C . ILE A 1 183 ? -6.363 -5.509 -3.345 1.00 97.94 183 ILE A C 1
ATOM 1378 O O . ILE A 1 183 ? -7.048 -4.486 -3.325 1.00 97.94 183 ILE A O 1
ATOM 1382 N N . ALA A 1 184 ? -6.029 -6.152 -2.223 1.00 97.31 184 ALA A N 1
ATOM 1383 C CA . ALA A 1 184 ? -6.404 -5.660 -0.901 1.00 97.31 184 ALA A CA 1
ATOM 1384 C C . ALA A 1 184 ? -5.841 -4.251 -0.643 1.00 97.31 184 ALA A C 1
ATOM 1386 O O . ALA A 1 184 ? -6.595 -3.362 -0.254 1.00 97.31 184 ALA A O 1
ATOM 1387 N N . ALA A 1 185 ? -4.562 -4.003 -0.942 1.00 98.00 185 ALA A N 1
ATOM 1388 C CA . ALA A 1 185 ? -3.962 -2.675 -0.817 1.00 98.00 185 ALA A CA 1
ATOM 1389 C C . ALA A 1 185 ? -4.632 -1.642 -1.734 1.00 98.00 185 ALA A C 1
ATOM 1391 O O . ALA A 1 185 ? -4.946 -0.539 -1.291 1.00 98.00 185 ALA A O 1
ATOM 1392 N N . LEU A 1 186 ? -4.909 -1.999 -2.992 1.00 97.94 186 LEU A N 1
ATOM 1393 C CA . LEU A 1 186 ? -5.620 -1.128 -3.927 1.00 97.94 186 LEU A CA 1
ATOM 1394 C C . LEU A 1 186 ? -7.012 -0.765 -3.407 1.00 97.94 186 LEU A C 1
ATOM 1396 O O . LEU A 1 186 ? -7.381 0.402 -3.462 1.00 97.94 186 LEU A O 1
ATOM 1400 N N . ARG A 1 187 ? -7.764 -1.709 -2.830 1.00 96.75 187 ARG A N 1
ATOM 1401 C CA . ARG A 1 187 ? -9.068 -1.413 -2.214 1.00 96.75 187 ARG A CA 1
ATOM 1402 C C . ARG A 1 187 ? -8.943 -0.376 -1.095 1.00 96.75 187 ARG A C 1
ATOM 1404 O O . ARG A 1 187 ? -9.753 0.538 -1.052 1.00 96.75 187 ARG A O 1
ATOM 1411 N N . LEU A 1 188 ? -7.910 -0.451 -0.252 1.00 97.44 188 LEU A N 1
ATOM 1412 C CA . LEU A 1 188 ? -7.660 0.547 0.805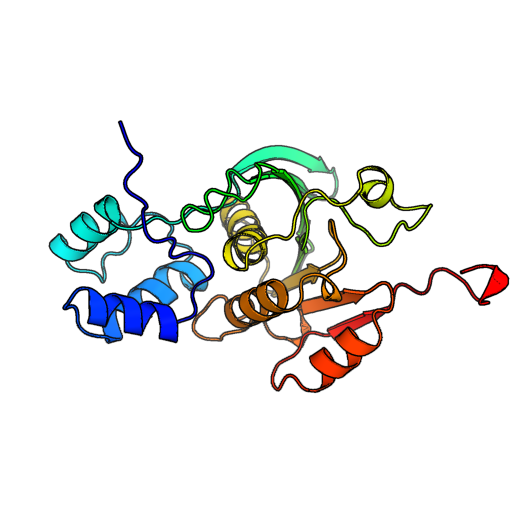 1.00 97.44 188 LEU A CA 1
ATOM 1413 C C . LEU A 1 188 ? -7.307 1.931 0.245 1.00 97.44 188 LEU A C 1
ATOM 1415 O O . LEU A 1 188 ? -7.769 2.952 0.754 1.00 97.44 188 LEU A O 1
ATOM 1419 N N . LEU A 1 189 ? -6.471 1.963 -0.796 1.00 98.00 189 LEU A N 1
ATOM 1420 C CA . LEU A 1 189 ? -6.026 3.204 -1.429 1.00 98.00 189 LEU A CA 1
ATOM 1421 C C . LEU A 1 189 ? -7.153 3.893 -2.214 1.00 98.00 189 LEU A C 1
ATOM 1423 O O . LEU A 1 189 ? -7.184 5.119 -2.291 1.00 98.00 189 LEU A O 1
ATOM 1427 N N . LEU A 1 190 ? -8.062 3.113 -2.799 1.00 97.56 190 LEU A N 1
ATOM 1428 C CA . LEU A 1 190 ? -9.146 3.597 -3.654 1.00 97.56 190 LEU A CA 1
ATOM 1429 C C . LEU A 1 190 ? -10.459 3.854 -2.897 1.00 97.56 190 LEU A C 1
ATOM 1431 O O . LEU A 1 190 ? -11.338 4.522 -3.440 1.00 97.56 190 LEU A O 1
ATOM 1435 N N . ASP A 1 191 ? -10.625 3.328 -1.678 1.00 96.25 191 ASP A N 1
ATOM 1436 C CA . ASP A 1 191 ? -11.840 3.536 -0.880 1.00 96.25 191 ASP A CA 1
ATOM 1437 C C . ASP A 1 191 ? -12.029 5.037 -0.582 1.00 96.25 191 ASP A C 1
ATOM 1439 O O . ASP A 1 191 ? -11.137 5.647 0.018 1.00 96.25 191 ASP A O 1
ATOM 1443 N N . PRO A 1 192 ? -13.177 5.644 -0.943 1.00 94.69 192 PRO A N 1
ATOM 1444 C CA . PRO A 1 192 ? -13.492 7.037 -0.618 1.00 94.69 192 PRO A CA 1
ATOM 1445 C C . PRO A 1 192 ? -13.501 7.355 0.883 1.00 94.69 192 PRO A C 1
ATOM 1447 O O . PRO A 1 192 ? -13.308 8.505 1.263 1.00 94.69 192 PRO A O 1
ATOM 1450 N N . ASN A 1 193 ? -13.728 6.354 1.740 1.00 92.81 193 ASN A N 1
ATOM 1451 C CA . ASN A 1 193 ? -13.648 6.489 3.198 1.00 92.81 193 ASN A CA 1
ATOM 1452 C C . ASN A 1 193 ? -12.227 6.250 3.739 1.00 92.81 193 ASN A C 1
ATOM 1454 O O . ASN A 1 193 ? -11.989 6.448 4.934 1.00 92.81 193 ASN A O 1
ATOM 1458 N N . GLY A 1 194 ? -11.325 5.757 2.884 1.00 93.56 194 GLY A N 1
ATOM 1459 C CA . GLY A 1 194 ? -9.918 5.499 3.159 1.00 93.56 194 GLY A CA 1
ATOM 1460 C C . GLY A 1 194 ? -9.039 6.616 2.605 1.00 93.56 194 GLY A C 1
ATOM 1461 O O . GLY A 1 194 ? -9.262 7.786 2.903 1.00 93.56 194 GLY A O 1
ATOM 1462 N N . VAL A 1 195 ? -8.030 6.268 1.798 1.00 96.31 195 VAL A N 1
ATOM 1463 C CA . VAL A 1 195 ? -7.146 7.279 1.179 1.00 96.31 195 VAL A CA 1
ATOM 1464 C C . VAL A 1 195 ? -7.875 8.074 0.084 1.00 96.31 195 VAL A C 1
ATOM 1466 O O . VAL A 1 195 ? -7.539 9.232 -0.157 1.00 96.31 195 VAL A O 1
ATOM 1469 N N . GLY A 1 196 ? -8.880 7.478 -0.565 1.00 96.38 196 GLY A N 1
ATOM 1470 C CA . GLY A 1 196 ? -9.742 8.164 -1.528 1.00 96.38 196 GLY A CA 1
ATOM 1471 C C . GLY A 1 196 ? -9.090 8.478 -2.875 1.00 96.38 196 GLY A C 1
ATOM 1472 O O . GLY A 1 196 ? -9.477 9.446 -3.531 1.00 96.38 196 GLY A O 1
ATOM 1473 N N . LEU A 1 197 ? -8.101 7.693 -3.316 1.00 97.31 197 LEU A N 1
ATOM 1474 C CA . LEU A 1 197 ? -7.504 7.877 -4.639 1.00 97.31 197 LEU A CA 1
ATOM 1475 C C . LEU A 1 197 ? -8.490 7.472 -5.740 1.00 97.31 197 LEU A C 1
ATOM 1477 O O . LEU A 1 197 ? -9.115 6.416 -5.691 1.00 97.31 197 LEU A O 1
ATOM 1481 N N . SER A 1 198 ? -8.580 8.278 -6.798 1.00 97.19 198 SER A N 1
ATOM 1482 C CA . SER A 1 198 ? -9.330 7.873 -7.988 1.00 97.19 198 SER A CA 1
ATOM 1483 C C . SER A 1 198 ? -8.618 6.707 -8.686 1.00 97.19 198 SER A C 1
ATOM 1485 O O . SER A 1 198 ? -7.416 6.814 -8.955 1.00 97.19 198 SER A O 1
ATOM 1487 N N . PRO A 1 199 ? -9.336 5.649 -9.109 1.00 96.69 199 PRO A N 1
ATOM 1488 C CA . PRO A 1 199 ? -8.749 4.554 -9.886 1.00 96.69 199 PRO A CA 1
ATOM 1489 C C . PRO A 1 199 ? -8.045 5.022 -11.170 1.00 96.69 199 PRO A C 1
ATOM 1491 O O . PRO A 1 199 ? -7.119 4.376 -11.651 1.00 96.69 199 PRO A O 1
ATOM 1494 N N . LYS A 1 200 ? -8.427 6.190 -11.710 1.00 97.12 200 LYS A N 1
ATOM 1495 C CA . LYS A 1 200 ? -7.797 6.803 -12.894 1.00 97.12 200 LYS A CA 1
ATOM 1496 C C . LYS A 1 200 ? -6.365 7.302 -12.644 1.00 97.12 200 LYS A C 1
ATOM 1498 O O . LYS A 1 200 ? -5.650 7.559 -13.619 1.00 97.12 200 LYS A O 1
ATOM 1503 N N . HIS A 1 201 ? -5.973 7.463 -11.382 1.00 97.94 201 HIS A N 1
ATOM 1504 C CA . HIS A 1 201 ? -4.650 7.921 -10.945 1.00 97.94 201 HIS A CA 1
ATOM 1505 C C . HIS A 1 201 ? -3.781 6.787 -10.397 1.00 97.94 201 HIS A C 1
ATOM 1507 O O . HIS A 1 201 ? -2.657 7.037 -9.967 1.00 97.94 201 HIS A O 1
ATOM 1513 N N . VAL A 1 202 ? -4.272 5.547 -10.441 1.00 98.62 202 VAL A N 1
ATOM 1514 C CA . VAL A 1 202 ? -3.503 4.369 -10.050 1.00 98.62 202 VAL A CA 1
ATOM 1515 C C . VAL A 1 202 ? -3.230 3.507 -11.276 1.00 98.62 202 VAL A C 1
ATOM 1517 O O . VAL A 1 202 ? -4.150 3.213 -12.039 1.00 98.62 202 VAL A O 1
ATOM 1520 N N . THR A 1 203 ? -1.977 3.098 -11.463 1.00 98.81 203 THR A N 1
ATOM 1521 C CA . THR A 1 203 ? -1.556 2.235 -12.575 1.00 98.81 203 THR A CA 1
ATOM 1522 C C . THR A 1 203 ? -0.843 1.001 -12.039 1.00 98.81 203 THR A C 1
ATOM 1524 O O . THR A 1 203 ? 0.153 1.114 -11.325 1.00 98.81 203 THR A O 1
ATOM 1527 N N . LEU A 1 204 ? -1.330 -0.178 -12.415 1.00 98.69 204 LEU A N 1
ATOM 1528 C CA . LEU A 1 204 ? -0.657 -1.453 -12.207 1.00 98.69 204 LEU A CA 1
ATOM 1529 C C . LEU A 1 204 ? 0.150 -1.793 -13.462 1.00 98.69 204 LEU A C 1
ATOM 1531 O O . LEU A 1 204 ? -0.415 -1.836 -14.554 1.00 98.69 204 LEU A O 1
ATOM 1535 N N . SER A 1 205 ? 1.457 -2.016 -13.312 1.00 98.38 205 SER A N 1
ATOM 1536 C CA . SER A 1 205 ? 2.314 -2.504 -14.397 1.00 98.38 205 SER A CA 1
ATOM 1537 C C . SER A 1 205 ? 2.496 -4.012 -14.288 1.00 98.38 205 SER A C 1
ATOM 1539 O O . SER A 1 205 ? 2.602 -4.527 -13.181 1.00 98.38 205 SER A O 1
ATOM 1541 N N . THR A 1 206 ? 2.552 -4.717 -15.414 1.00 98.19 206 THR A N 1
ATOM 1542 C CA . THR A 1 206 ? 2.847 -6.155 -15.444 1.00 98.19 206 THR A CA 1
ATOM 1543 C C . THR A 1 206 ? 3.747 -6.522 -16.616 1.00 98.19 206 THR A C 1
ATOM 1545 O O . THR A 1 206 ? 3.645 -5.949 -17.702 1.00 98.19 206 THR A O 1
ATOM 1548 N N . SER A 1 207 ? 4.594 -7.521 -16.402 1.00 96.38 207 SER A N 1
ATOM 1549 C CA . SER A 1 207 ? 5.381 -8.215 -17.424 1.00 96.38 207 SER A CA 1
ATOM 1550 C C . SER A 1 207 ? 4.545 -9.118 -18.339 1.00 96.38 207 SER A C 1
ATOM 1552 O O . SER A 1 207 ? 5.061 -9.594 -19.347 1.00 96.38 207 SER A O 1
ATOM 1554 N N . GLY A 1 208 ? 3.257 -9.328 -18.040 1.00 96.56 208 GLY A N 1
ATOM 1555 C CA . GLY A 1 208 ? 2.337 -10.083 -18.898 1.00 96.56 208 GLY A CA 1
ATOM 1556 C C . GLY A 1 208 ? 1.844 -11.397 -18.294 1.00 96.56 208 GLY A C 1
ATOM 1557 O O . GLY A 1 208 ? 1.750 -12.397 -19.000 1.00 96.56 208 GLY A O 1
ATOM 1558 N N . ILE A 1 209 ? 1.509 -11.418 -17.000 1.00 97.38 209 ILE A N 1
ATOM 1559 C CA . ILE A 1 209 ? 0.905 -12.596 -16.355 1.00 97.38 209 ILE A CA 1
ATOM 1560 C C . ILE A 1 209 ? -0.560 -12.717 -16.796 1.00 97.38 209 ILE A C 1
ATOM 1562 O O . ILE A 1 209 ? -1.459 -12.215 -16.122 1.00 97.38 209 ILE A O 1
ATOM 1566 N N . VAL A 1 210 ? -0.804 -13.365 -17.942 1.00 97.81 210 VAL A N 1
ATOM 1567 C CA . VAL A 1 210 ? -2.124 -13.406 -18.607 1.00 97.81 210 VAL A CA 1
ATOM 1568 C C . VAL A 1 210 ? -3.265 -13.829 -17.668 1.00 97.81 210 VAL A C 1
ATOM 1570 O O . VAL A 1 210 ? -4.214 -13.052 -17.552 1.00 97.81 210 VAL A O 1
ATOM 1573 N N . PRO A 1 211 ? -3.172 -14.930 -16.889 1.00 98.06 211 PRO A N 1
ATOM 1574 C CA . PRO A 1 211 ? -4.242 -15.284 -15.951 1.00 98.06 211 PRO A CA 1
ATOM 1575 C C . PRO A 1 211 ? -4.490 -14.205 -14.885 1.00 98.06 211 PRO A C 1
ATOM 1577 O O . PRO A 1 211 ? -5.614 -13.995 -14.436 1.00 98.06 211 PRO A O 1
ATOM 1580 N N . GLY A 1 212 ? -3.445 -13.482 -14.471 1.00 97.75 212 GLY A N 1
ATOM 1581 C CA . GLY A 1 212 ? -3.568 -12.355 -13.548 1.00 97.75 212 GLY A CA 1
ATOM 1582 C C . GLY A 1 212 ? -4.267 -11.148 -14.180 1.00 97.75 212 GLY A C 1
ATOM 1583 O O . GLY A 1 212 ? -5.043 -10.475 -13.505 1.00 97.75 212 GLY A O 1
ATOM 1584 N N . ILE A 1 213 ? -4.032 -10.891 -15.472 1.00 98.38 213 ILE A N 1
ATOM 1585 C CA . ILE A 1 213 ? -4.697 -9.822 -16.232 1.00 98.38 213 ILE A CA 1
ATOM 1586 C C . ILE A 1 213 ? -6.192 -10.127 -16.361 1.00 98.38 213 ILE A C 1
ATOM 1588 O O . ILE A 1 213 ? -7.016 -9.244 -16.131 1.00 98.38 213 ILE A O 1
ATOM 1592 N N . GLU A 1 214 ? -6.550 -11.374 -16.668 1.00 98.12 214 GLU A N 1
ATOM 1593 C CA . GLU A 1 214 ? -7.946 -11.823 -16.746 1.00 98.12 214 GLU A CA 1
ATOM 1594 C C . GLU A 1 214 ? -8.660 -11.674 -15.398 1.00 98.12 214 GLU A C 1
ATOM 1596 O O . GLU A 1 214 ? -9.761 -11.122 -15.331 1.00 98.12 214 GLU A O 1
ATOM 1601 N N . ARG A 1 215 ? -8.003 -12.079 -14.303 1.00 97.81 215 ARG A N 1
ATOM 1602 C CA . ARG A 1 215 ? -8.520 -11.869 -12.943 1.00 97.81 215 ARG A CA 1
ATOM 1603 C C . ARG A 1 215 ? -8.717 -10.384 -12.632 1.00 97.81 215 ARG A C 1
ATOM 1605 O O . ARG A 1 215 ? -9.787 -10.006 -12.161 1.00 97.81 215 ARG A O 1
ATOM 1612 N N . LEU A 1 216 ? -7.740 -9.534 -12.962 1.00 97.56 216 LEU A N 1
ATOM 1613 C CA . LEU A 1 216 ? -7.833 -8.083 -12.767 1.00 97.56 216 LEU A CA 1
ATOM 1614 C C . LEU A 1 216 ? -8.978 -7.467 -13.585 1.00 97.56 216 LEU A C 1
ATOM 1616 O O . LEU A 1 216 ? -9.639 -6.531 -13.133 1.00 97.56 216 LEU A O 1
ATOM 1620 N N . ALA A 1 217 ? -9.239 -7.989 -14.786 1.00 96.88 217 ALA A N 1
ATOM 1621 C CA . ALA A 1 217 ? -10.341 -7.540 -15.627 1.00 96.88 217 ALA A CA 1
ATOM 1622 C C . ALA A 1 217 ? -11.718 -7.829 -15.001 1.00 96.88 217 ALA A C 1
ATOM 1624 O O . ALA A 1 217 ? -12.663 -7.087 -15.275 1.00 96.88 217 ALA A O 1
ATOM 1625 N N . ALA A 1 218 ? -11.830 -8.837 -14.132 1.00 96.69 218 ALA A N 1
ATOM 1626 C CA . ALA A 1 218 ? -13.061 -9.162 -13.413 1.00 96.69 218 ALA A CA 1
ATOM 1627 C C . ALA A 1 218 ? -13.308 -8.288 -12.162 1.00 96.69 218 ALA A C 1
ATOM 1629 O O . ALA A 1 218 ? -14.419 -8.290 -11.625 1.00 96.69 218 ALA A O 1
ATOM 1630 N N . GLU A 1 219 ? -12.319 -7.518 -11.690 1.00 95.75 219 GLU A N 1
ATOM 1631 C CA . GLU A 1 219 ? -12.493 -6.620 -10.541 1.00 95.75 219 GLU A CA 1
ATOM 1632 C C . GLU A 1 219 ? -13.433 -5.451 -10.880 1.00 95.75 219 GLU A C 1
ATOM 1634 O O . GLU A 1 219 ? -13.254 -4.744 -11.877 1.00 95.75 219 GLU A O 1
ATOM 1639 N N . LYS A 1 220 ? -14.416 -5.190 -10.005 1.00 92.00 220 LYS A N 1
ATOM 1640 C CA . LYS A 1 220 ? -15.382 -4.084 -10.172 1.00 92.00 220 LYS A CA 1
ATOM 1641 C C . LYS A 1 220 ? -14.712 -2.710 -10.159 1.00 92.00 220 LYS A C 1
ATOM 1643 O O . LYS A 1 220 ? -15.122 -1.806 -10.882 1.00 92.00 220 LYS A O 1
ATOM 1648 N N . VAL A 1 221 ? -13.705 -2.554 -9.305 1.00 89.75 221 VAL A N 1
ATOM 1649 C CA . VAL A 1 221 ? -12.888 -1.346 -9.183 1.00 89.75 221 VAL A CA 1
ATOM 1650 C C . VAL A 1 221 ? -11.454 -1.762 -9.451 1.00 89.75 221 VAL A C 1
ATOM 1652 O O . VAL A 1 221 ? -10.900 -2.571 -8.712 1.00 89.75 221 VAL A O 1
ATOM 1655 N N . ARG A 1 222 ? -10.863 -1.217 -10.514 1.00 91.81 222 ARG A N 1
ATOM 1656 C CA . ARG A 1 222 ? -9.530 -1.606 -10.976 1.00 91.81 222 ARG A CA 1
ATOM 1657 C C . ARG A 1 222 ? -8.692 -0.387 -11.371 1.00 91.81 222 ARG A C 1
ATOM 1659 O O . ARG A 1 222 ? -9.259 0.600 -11.851 1.00 91.81 222 ARG A O 1
ATOM 1666 N N . PRO A 1 223 ? -7.364 -0.442 -11.180 1.00 96.44 223 PRO A N 1
ATOM 1667 C CA . PRO A 1 223 ? -6.452 0.584 -11.668 1.00 96.44 223 PRO A CA 1
ATOM 1668 C C . PRO A 1 223 ? -6.364 0.559 -13.201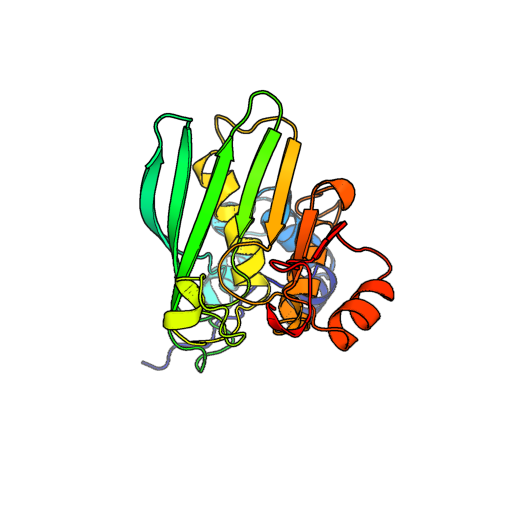 1.00 96.44 223 PRO A C 1
ATOM 1670 O O . PRO A 1 223 ? -6.863 -0.354 -13.866 1.00 96.44 223 PRO A O 1
ATOM 1673 N N . LYS A 1 224 ? -5.673 1.546 -13.775 1.00 98.12 224 LYS A N 1
ATOM 1674 C CA . LYS A 1 224 ? -5.155 1.436 -15.144 1.00 98.12 224 LYS A CA 1
ATOM 1675 C C . LYS A 1 224 ? -4.156 0.281 -15.232 1.00 98.12 224 LYS A C 1
ATOM 1677 O O . LYS A 1 224 ? -3.470 -0.020 -14.257 1.00 98.12 224 LYS A O 1
ATOM 1682 N N . LEU A 1 225 ? -4.047 -0.317 -16.413 1.00 98.12 225 LEU A N 1
ATOM 1683 C CA . LEU A 1 225 ? -3.067 -1.356 -16.712 1.00 98.12 225 LEU A CA 1
ATOM 1684 C C . LEU A 1 225 ? -1.978 -0.785 -17.625 1.00 98.12 225 LEU A C 1
ATOM 1686 O O . LEU A 1 225 ? -2.288 -0.159 -18.637 1.00 98.12 225 LEU A O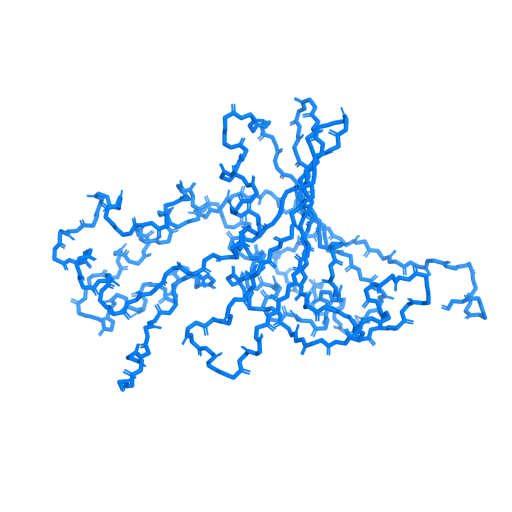 1
ATOM 1690 N N . ALA A 1 226 ? -0.721 -1.024 -17.272 1.00 98.38 226 ALA A N 1
ATOM 1691 C CA . ALA A 1 226 ? 0.432 -0.852 -18.144 1.00 98.38 226 ALA A CA 1
ATOM 1692 C C . ALA A 1 226 ? 1.068 -2.226 -18.397 1.00 98.38 226 ALA A C 1
ATOM 1694 O O . ALA A 1 226 ? 1.194 -3.034 -17.477 1.00 98.38 226 ALA A O 1
ATOM 1695 N N . VAL A 1 227 ? 1.461 -2.495 -19.642 1.00 97.50 227 VAL A N 1
ATOM 1696 C CA . VAL A 1 227 ? 2.115 -3.753 -20.026 1.00 97.50 227 VAL A CA 1
ATOM 1697 C C . VAL A 1 227 ? 3.563 -3.461 -20.395 1.00 97.50 227 VAL A C 1
ATOM 1699 O O . VAL A 1 227 ? 3.836 -2.662 -21.291 1.00 97.50 227 VAL A O 1
ATOM 1702 N N . SER A 1 228 ? 4.494 -4.106 -19.700 1.00 95.75 228 SER A N 1
ATOM 1703 C CA . SER A 1 228 ? 5.930 -4.011 -19.952 1.00 95.75 228 SER A CA 1
ATOM 1704 C C . SER A 1 228 ? 6.320 -4.959 -21.090 1.00 95.75 228 SER A C 1
ATOM 1706 O O . SER A 1 228 ? 6.708 -6.099 -20.850 1.00 95.75 228 SER A O 1
ATOM 1708 N N . LEU A 1 229 ? 6.168 -4.496 -22.335 1.00 93.69 229 LEU A N 1
ATOM 1709 C CA . LEU A 1 229 ? 6.402 -5.310 -23.535 1.00 93.69 229 LEU A CA 1
ATOM 1710 C C . LEU A 1 229 ? 7.896 -5.483 -23.868 1.00 93.69 229 LEU A C 1
ATOM 1712 O O . LEU A 1 229 ? 8.322 -6.593 -24.153 1.00 93.69 229 LEU A O 1
ATOM 1716 N N . ASN A 1 230 ? 8.671 -4.396 -23.800 1.00 90.50 230 ASN A N 1
ATOM 1717 C CA . ASN A 1 230 ? 10.136 -4.294 -23.957 1.00 90.50 230 ASN A CA 1
ATOM 1718 C C . ASN A 1 230 ? 10.788 -4.863 -25.237 1.00 90.50 230 ASN A C 1
ATOM 1720 O O . ASN A 1 230 ? 11.984 -4.657 -25.423 1.00 90.50 230 ASN A O 1
ATOM 1724 N N . ALA A 1 231 ? 10.033 -5.489 -26.139 1.00 92.62 231 ALA A N 1
ATOM 1725 C CA . ALA A 1 231 ? 10.510 -5.989 -27.425 1.00 92.62 231 ALA A CA 1
ATOM 1726 C C . ALA A 1 231 ? 9.406 -5.924 -28.495 1.00 92.62 231 ALA A C 1
ATOM 1728 O O . ALA A 1 231 ? 8.219 -5.890 -28.177 1.00 92.62 231 ALA A O 1
ATOM 1729 N N . SER A 1 232 ? 9.797 -5.890 -29.771 1.00 94.50 232 SER A N 1
ATOM 1730 C CA . SER A 1 232 ? 8.872 -5.855 -30.920 1.00 94.50 232 SER A CA 1
ATOM 1731 C C . SER A 1 232 ? 8.579 -7.228 -31.536 1.00 94.50 232 SER A C 1
ATOM 1733 O O . SER A 1 232 ? 7.771 -7.313 -32.456 1.00 94.50 232 SER A O 1
ATOM 1735 N N . SER A 1 233 ? 9.247 -8.282 -31.065 1.00 95.00 233 SER A N 1
ATOM 1736 C CA . SER A 1 233 ? 9.095 -9.672 -31.516 1.00 95.00 233 SER A CA 1
ATOM 1737 C C . SER A 1 233 ? 9.302 -10.626 -30.341 1.00 95.00 233 SER A C 1
ATOM 1739 O O . SER A 1 233 ? 9.942 -10.240 -29.359 1.00 95.00 233 SER A O 1
ATOM 1741 N N . ASP A 1 234 ? 8.780 -11.848 -30.438 1.00 92.69 234 ASP A N 1
ATOM 1742 C CA . ASP A 1 234 ? 8.925 -12.860 -29.386 1.00 92.69 234 ASP A CA 1
ATOM 1743 C C . ASP A 1 234 ? 10.374 -13.344 -29.262 1.00 92.69 234 ASP A C 1
ATOM 1745 O O . ASP A 1 234 ? 10.841 -13.598 -28.160 1.00 92.69 234 ASP A O 1
ATOM 1749 N N . GLU A 1 235 ? 11.129 -13.396 -30.362 1.00 93.88 235 GLU A N 1
ATOM 1750 C CA . GLU A 1 235 ? 12.542 -13.792 -30.347 1.00 93.88 235 GLU A CA 1
ATOM 1751 C C . GLU A 1 235 ? 13.425 -12.813 -29.560 1.00 93.88 235 GLU A C 1
ATOM 1753 O O . GLU A 1 235 ? 14.481 -13.189 -29.053 1.00 93.88 235 GLU A O 1
ATOM 1758 N N . GLN A 1 236 ? 13.016 -11.546 -29.487 1.00 88.88 236 GLN A N 1
ATOM 1759 C CA . GLN A 1 236 ? 13.721 -10.499 -28.748 1.00 88.88 236 GLN A CA 1
ATOM 1760 C C . GLN A 1 236 ? 13.237 -10.347 -27.301 1.00 88.88 236 GLN A C 1
ATOM 1762 O O . GLN A 1 236 ? 13.926 -9.689 -26.518 1.00 88.88 236 GLN A O 1
ATOM 1767 N N . ARG A 1 237 ? 12.042 -10.855 -26.980 1.00 84.88 237 ARG A N 1
ATOM 1768 C CA . ARG A 1 237 ? 11.327 -10.596 -25.727 1.00 84.88 237 ARG A CA 1
ATOM 1769 C C . ARG A 1 237 ? 11.750 -11.539 -24.608 1.00 84.88 237 ARG A C 1
ATOM 1771 O O . ARG A 1 237 ? 11.955 -11.018 -23.488 1.00 84.88 237 ARG A O 1
#

Secondary structure (DSSP, 8-state):
------EE-TT--HHHHHHHHHHTTS-THHHHHHHHHHHTS----GGG-TTS-HHHHHHHHHHEE--PPEEEEEEE-TTS-EEEEEEE---TT-TTS--EEEEEEEEE-SSEEEEE--SEEE-SS--TT-HHHHT-EEEEPPHHHHHHHHHHHHHHTGGG--SEEEEEE-SSS-GGGGHHHHHHHHHHHH-TTTT---GGGEEEEES--HHHHHHHHT-SS--EEEE----SSGGG-

Sequence (237 aa):
MGKTMRVELLGKSGEELRALMVSLGERAYRGAQIYHALYAERRFDFTTMSNLPAALRARLAAEASITLPRITKRYHSTDGSVRYLLALEGAASSPAAAPASIETVYMPEATRQTICISTQAGCPVNCHFCLTAQLGLVRNLSAGEIAGQVLVALEDNRAKLAPQTNVVLMGQGEPLLNYEPVIAALRLLLDPNGVGLSPKHVTLSTSGIVPGIERLAAEKVRPKLAVSLNASSDEQR

Foldseek 3Di:
DDDQLAAEDFLDDLQRLLVVCVVVVHHSCVSLLVQLCCFVVVHQQLVPSVVDDPVVSVVCVVRHHHDFFAFPDWDADPQRKIKTWTWDPDGSNCPPQDIAIWIWMWHDDPAEIEIAFEQFRAEQPQDPVDPSSVVHGRGGDALRHGLSSVSVSCVVCVVPGHPAYAYEPPIHYFCLVNPPSSVSNVCQCCDCSGNNHPLARYEYEHCCPPVSVVVQVPDPRHHHYHHPPVDPDPVVD

Radius of gyration: 18.34 Å; chains: 1; bounding box: 39×38×59 Å